Protein AF-A0A952KQL4-F1 (afdb_monomer)

pLDDT: mean 82.78, std 13.76, range [29.97, 98.19]

Mean predicted aligned error: 18.31 Å

Foldseek 3Di:
DDDPPDPDLDQLVVQVVQVVVQCVVAQQKFKDFVLHTDDGSVFKDWDWDCPPSWIWIWIDGPVDTDIWIWPDWDQDPFAIKTFTDDVPDPDTTIMGTGHPVSLPPPVSLLVVLVLVLVLVQVLCCVVPVQWHKDDWALDDDVVLPRHSQKTWTWIDHQQEIETEIEGDPSDDLVVLLCRLVVQVSRLVVCVVVCPSSHDYQYYEYEYAPPNCLNVLCVVLPDDVVVHHYWYWHADSVVSDTHTDHSVCPPDPPPPPDDDADPDPVVCPVVLVLVLVLDDPVCSVQWDWDDPHNFKIFTDHPNHTFKIWGFDQDPPDNDTDIWMWGGDDPPTDTDDPVCSVVSSVD

Secondary structure (DSSP, 8-state):
-PPPPPS----HHHHHHHHHHHHHH-TT-EEEETTEEEEETTT-EEEEEEETTEEEEEEE-SS-EEEEEEEEEEEETTEEEEEEE-TT-SS-EEEEEE-TTGGG-HHHHHHHHHHHHHHHHHHHHHH-TTSEEEEEE---BGGGTB-TTEEEEEEEETTEEEEEEEE-TTS-HHHHHHHHHHHHHHHHHHHHHHTTS-EEEEEEEEEETT--HHHHHHHTTS-TTT-EEEEEEEETTTTEEEEE-TT--TT-----PPPPPS--GGGHHHHHHHHHHS-GGGGGGEEEEEEETTEEEEEETTEEEEEEEEEEPTTSSPEEEEEEESSGGG-EE--TTTHHHHH--

Radius of gyration: 27.46 Å; Cα contacts (8 Å, |Δi|>4): 567; chains: 1; bounding box: 66×81×72 Å

Sequence (345 aa):
MPPRASADQIDPQQTAAAITDFLQTYPHAAILEHGALLFDMRSAQWSLNTDHNRCTLHLWSEERNLTRRVLSAEARSSGLRLSVQRFGQPKPTTLDLVSKQERRLPSTRDAARRQYLRILERVLVRNFPDWRPAGFSTAMDLERSFGPAYARGVITRGRQAWAVLGVGPEESAQTVDGVLTLGILWLQLCRERAMGKHLFAGLRIVVPAGTAALTLARMAWLNPRIAQWELYELDPRSEELTPREPADHGNLKTRLIHAPNPDTTRFDVAIAKVMELVPAASRGLVEQRLRSATELAFLLHGLEFARAVLRSAANSFAHTLEITVGAGANETLLNDANRDALRAL

Solvent-accessible surface area (backbone atoms only — not comparable to full-atom values): 19723 Å² total; per-residue (Å²): 132,82,80,79,83,76,81,79,85,64,55,36,66,60,41,49,48,54,52,48,53,50,46,67,75,32,57,54,21,36,34,23,47,91,81,41,84,75,44,52,38,78,68,34,50,74,50,78,45,79,56,94,88,37,26,33,44,36,38,38,41,97,88,49,78,47,67,35,39,48,70,45,68,43,85,50,100,58,35,41,40,27,40,25,33,47,88,96,46,92,65,73,44,58,38,38,39,23,36,67,77,43,72,63,41,67,68,60,51,54,48,51,46,54,51,42,44,55,51,52,55,52,43,46,40,71,78,35,74,79,35,47,80,44,80,71,43,43,71,70,38,71,94,77,71,35,56,49,72,41,33,34,31,33,34,33,44,88,51,38,27,31,29,35,30,31,36,54,76,90,54,53,69,72,56,59,71,43,44,62,65,55,35,53,54,47,36,53,50,49,60,67,70,33,75,81,65,48,48,70,57,24,38,39,38,35,34,29,58,95,58,51,66,66,56,30,68,55,53,60,74,54,67,70,89,82,32,47,82,46,41,30,29,38,36,83,86,81,56,46,76,44,84,49,60,49,85,66,66,73,78,71,83,76,74,80,69,80,79,49,73,85,77,56,75,95,42,48,71,54,52,54,58,51,55,68,48,41,56,80,90,52,51,89,55,53,43,78,44,77,77,41,87,44,32,39,36,35,20,50,90,85,43,62,45,31,37,37,37,56,39,73,42,98,88,45,95,53,70,43,80,45,41,35,39,42,55,78,95,62,53,38,76,69,45,87,88,51,46,66,64,61,51,74,108

Nearest PDB structures (foldseek):
  4gew-assembly1_A-2  TM=3.338E-01  e=1.296E+00  Caenorhabditis elegans
  4fva-assembly1_A  TM=3.224E-01  e=1.035E+00  Caenorhabditis elegans
  4f1i-assembly1_A-2  TM=3.385E-01  e=1.921E+00  Caenorhabditis elegans
  4fva-assembly4_D  TM=3.399E-01  e=2.149E+00  Caenorhabditis elegans
  5ino-assembly1_A  TM=2.430E-01  e=1.095E+00  Homo sapiens

Structure (mmCIF, N/CA/C/O backbone):
data_AF-A0A952KQL4-F1
#
_entry.id   AF-A0A952KQL4-F1
#
loop_
_atom_site.group_PDB
_atom_site.id
_atom_site.type_symbol
_atom_site.label_atom_id
_atom_site.label_alt_id
_atom_site.label_comp_id
_atom_site.label_asym_id
_atom_site.label_entity_id
_atom_site.label_seq_id
_atom_site.pdbx_PDB_ins_code
_atom_site.Cartn_x
_atom_site.Cartn_y
_atom_site.Cartn_z
_atom_site.occupancy
_atom_site.B_iso_or_equiv
_atom_site.auth_seq_id
_atom_site.auth_comp_id
_atom_site.auth_asym_id
_atom_site.auth_atom_id
_atom_site.pdbx_PDB_model_num
ATOM 1 N N . MET A 1 1 ? -3.298 54.081 -35.930 1.00 38.06 1 MET A N 1
ATOM 2 C CA . MET A 1 1 ? -3.340 53.125 -34.804 1.00 38.06 1 MET A CA 1
ATOM 3 C C . MET A 1 1 ? -2.732 51.823 -35.308 1.00 38.06 1 MET A C 1
ATOM 5 O O . MET A 1 1 ? -3.320 51.245 -36.215 1.00 38.06 1 MET A O 1
ATOM 9 N N . PRO A 1 2 ? -1.523 51.431 -34.872 1.00 33.00 2 PRO A N 1
ATOM 10 C CA . PRO A 1 2 ? -0.909 50.199 -35.354 1.00 33.00 2 PRO A CA 1
ATOM 11 C C . PRO A 1 2 ? -1.674 48.987 -34.793 1.00 33.00 2 PRO A C 1
ATOM 13 O O . PRO A 1 2 ? -2.261 49.087 -33.708 1.00 33.00 2 PRO A O 1
ATOM 16 N N . PRO A 1 3 ? -1.716 47.858 -35.519 1.00 35.81 3 PRO A N 1
ATOM 17 C CA . PRO A 1 3 ? -2.407 46.668 -35.054 1.00 35.81 3 PRO A CA 1
ATOM 18 C C . PRO A 1 3 ? -1.684 46.097 -33.829 1.00 35.81 3 PRO A C 1
ATOM 20 O O . PRO A 1 3 ? -0.457 46.026 -33.783 1.00 35.81 3 PRO A O 1
ATOM 23 N N . ARG A 1 4 ? -2.469 45.713 -32.816 1.00 33.75 4 ARG A N 1
ATOM 24 C CA . ARG A 1 4 ? -1.995 45.001 -31.624 1.00 33.75 4 ARG A CA 1
ATOM 25 C C . ARG A 1 4 ? -1.257 43.735 -32.058 1.00 33.75 4 ARG A C 1
ATOM 27 O O . ARG A 1 4 ? -1.836 42.914 -32.766 1.00 33.75 4 ARG A O 1
ATOM 34 N N . ALA A 1 5 ? -0.015 43.590 -31.600 1.00 29.97 5 ALA A N 1
ATOM 35 C CA . ALA A 1 5 ? 0.761 42.366 -31.720 1.00 29.97 5 ALA A CA 1
ATOM 36 C C . ALA A 1 5 ? -0.064 41.185 -31.186 1.00 29.97 5 ALA A C 1
ATOM 38 O O . ALA A 1 5 ? -0.469 41.158 -30.022 1.00 29.97 5 ALA A O 1
ATOM 39 N N . SER A 1 6 ? -0.378 40.251 -32.077 1.00 35.44 6 SER A N 1
ATOM 40 C CA . SER A 1 6 ? -1.006 38.976 -31.757 1.00 35.44 6 SER A CA 1
ATOM 41 C C . SER A 1 6 ? -0.045 38.141 -30.915 1.00 35.44 6 SER A C 1
ATOM 43 O O . SER A 1 6 ? 1.096 37.928 -31.316 1.00 35.44 6 SER A O 1
ATOM 45 N N . ALA A 1 7 ? -0.534 37.707 -29.755 1.00 39.19 7 ALA A N 1
ATOM 46 C CA . ALA A 1 7 ? 0.162 36.876 -28.783 1.00 39.19 7 ALA A CA 1
ATOM 47 C C . ALA A 1 7 ? 0.863 35.667 -29.432 1.00 39.19 7 ALA A C 1
ATOM 49 O O . ALA A 1 7 ? 0.227 34.919 -30.174 1.00 39.19 7 ALA A O 1
ATOM 50 N N . ASP A 1 8 ? 2.158 35.535 -29.134 1.00 43.31 8 ASP A N 1
ATOM 51 C CA . ASP A 1 8 ? 3.042 34.372 -29.258 1.00 43.31 8 ASP A CA 1
ATOM 52 C C . ASP A 1 8 ? 2.599 33.285 -30.250 1.00 43.31 8 ASP A C 1
ATOM 54 O O . ASP A 1 8 ? 1.975 32.283 -29.893 1.00 43.31 8 ASP A O 1
ATOM 58 N N . GLN A 1 9 ? 2.993 33.450 -31.516 1.00 48.88 9 GLN A N 1
ATOM 59 C CA . GLN A 1 9 ? 3.111 32.319 -32.436 1.00 48.88 9 GLN A CA 1
ATOM 60 C C . GLN A 1 9 ? 4.282 31.447 -31.975 1.00 48.88 9 GLN A C 1
ATOM 62 O O . GLN A 1 9 ? 5.420 31.632 -32.395 1.00 48.88 9 GLN A O 1
ATOM 67 N N . ILE A 1 10 ? 4.002 30.513 -31.072 1.00 59.84 10 ILE A N 1
ATOM 68 C CA . ILE A 1 10 ? 4.935 29.438 -30.742 1.00 59.84 10 ILE A CA 1
ATOM 69 C C . ILE A 1 10 ? 5.020 28.520 -31.961 1.00 59.84 10 ILE A C 1
ATOM 71 O O . ILE A 1 10 ? 3.995 28.083 -32.488 1.00 59.84 10 ILE A O 1
ATOM 75 N N . ASP A 1 11 ? 6.242 28.240 -32.404 1.00 76.31 11 ASP A N 1
ATOM 76 C CA . ASP A 1 11 ? 6.517 27.353 -33.528 1.00 76.31 11 ASP A CA 1
ATOM 77 C C . ASP A 1 11 ? 5.990 25.928 -33.220 1.00 76.31 11 ASP A C 1
ATOM 79 O O . ASP A 1 11 ? 6.435 25.283 -32.255 1.00 76.31 11 ASP A O 1
ATOM 83 N N . PRO A 1 12 ? 5.028 25.404 -34.007 1.00 79.31 12 PRO A N 1
ATOM 84 C CA . PRO A 1 12 ? 4.507 24.050 -33.835 1.00 79.31 12 PRO A CA 1
ATOM 85 C C . PRO A 1 12 ? 5.596 22.981 -33.914 1.00 79.31 12 PRO A C 1
ATOM 87 O O . PRO A 1 12 ? 5.467 21.937 -33.273 1.00 79.31 12 PRO A O 1
ATOM 90 N N . GLN A 1 13 ? 6.668 23.248 -34.663 1.00 80.75 13 GLN A N 1
ATOM 91 C CA . GLN A 1 13 ? 7.793 22.342 -34.833 1.00 80.75 13 GLN A CA 1
ATOM 92 C C . GLN A 1 13 ? 8.655 22.291 -33.565 1.00 80.75 13 GLN A C 1
ATOM 94 O O . GLN A 1 13 ? 9.005 21.203 -33.110 1.00 80.75 13 GLN A O 1
ATOM 99 N N . GLN A 1 14 ? 8.889 23.435 -32.913 1.00 83.62 14 GLN A N 1
ATOM 100 C CA . GLN A 1 14 ? 9.543 23.495 -31.596 1.00 83.62 14 GLN A CA 1
ATOM 101 C C . GLN A 1 14 ? 8.711 22.807 -30.511 1.00 83.62 14 GLN A C 1
ATOM 103 O O . GLN A 1 14 ? 9.243 22.063 -29.689 1.00 83.62 14 GLN A O 1
ATOM 108 N N . THR A 1 15 ? 7.390 22.998 -30.533 1.00 87.19 15 THR A N 1
ATOM 109 C CA . THR A 1 15 ? 6.478 22.337 -29.588 1.00 87.19 15 THR A CA 1
ATOM 110 C C . THR A 1 15 ? 6.499 20.818 -29.769 1.00 87.19 15 THR A C 1
ATOM 112 O O . THR A 1 15 ? 6.570 20.072 -28.793 1.00 87.19 15 THR A O 1
ATOM 115 N N . ALA A 1 16 ? 6.461 20.346 -31.018 1.00 87.06 16 ALA A N 1
ATOM 116 C CA . ALA A 1 16 ? 6.542 18.923 -31.323 1.00 87.06 16 ALA A CA 1
ATOM 117 C C . ALA A 1 16 ? 7.900 18.324 -30.930 1.00 87.06 16 ALA A C 1
ATOM 119 O O . ALA A 1 16 ? 7.936 17.225 -30.373 1.00 87.06 16 ALA A O 1
ATOM 120 N N . ALA A 1 17 ? 8.995 19.057 -31.154 1.00 88.06 17 ALA A N 1
ATOM 121 C CA . ALA A 1 17 ? 10.332 18.654 -30.733 1.00 88.06 17 ALA A CA 1
ATOM 122 C C . ALA A 1 17 ? 10.425 18.517 -29.207 1.00 88.06 17 ALA A C 1
ATOM 124 O O . ALA A 1 17 ? 10.864 17.478 -28.730 1.00 88.06 17 ALA A O 1
ATOM 125 N N . ALA A 1 18 ? 9.923 19.492 -28.441 1.00 88.88 18 ALA A N 1
ATOM 126 C CA . ALA A 1 18 ? 9.932 19.444 -26.976 1.00 88.88 18 ALA A CA 1
ATOM 127 C C . ALA A 1 18 ? 9.132 18.256 -26.410 1.00 88.88 18 ALA A C 1
ATOM 129 O O . ALA A 1 18 ? 9.567 17.598 -25.468 1.00 88.88 18 ALA A O 1
ATOM 130 N N . ILE A 1 19 ? 7.966 17.951 -26.993 1.00 89.62 19 ILE A N 1
ATOM 131 C CA . ILE A 1 19 ? 7.160 16.791 -26.580 1.00 89.62 19 ILE A CA 1
ATOM 132 C C . ILE A 1 19 ? 7.869 15.482 -26.942 1.00 89.62 19 ILE A C 1
ATOM 134 O O . ILE A 1 19 ? 7.894 14.554 -26.133 1.00 89.62 19 ILE A O 1
ATOM 138 N N . THR A 1 20 ? 8.444 15.409 -28.145 1.00 90.69 20 THR A N 1
ATOM 139 C CA . THR A 1 20 ? 9.171 14.227 -28.625 1.00 90.69 20 THR A CA 1
ATOM 140 C C . THR A 1 20 ? 10.376 13.937 -27.743 1.00 90.69 20 THR A C 1
ATOM 142 O O . THR A 1 20 ? 10.500 12.824 -27.239 1.00 90.69 20 THR A O 1
ATOM 145 N N . ASP A 1 21 ? 11.209 14.947 -27.504 1.00 90.25 21 ASP A N 1
ATOM 146 C CA . ASP A 1 21 ? 12.401 14.856 -26.665 1.00 90.25 21 ASP A CA 1
ATOM 147 C C . ASP A 1 21 ? 12.046 14.411 -25.240 1.00 90.25 21 ASP A C 1
ATOM 149 O O . ASP A 1 21 ? 12.642 13.477 -24.701 1.00 90.25 21 ASP A O 1
ATOM 153 N N . PHE A 1 22 ? 10.981 14.977 -24.659 1.00 88.31 22 PHE A N 1
ATOM 154 C CA . PHE A 1 22 ? 10.511 14.577 -23.335 1.00 88.31 22 PHE A CA 1
ATOM 155 C C . PHE A 1 22 ? 10.049 13.113 -23.285 1.00 88.31 22 PHE A C 1
ATOM 157 O O . PHE A 1 22 ? 10.427 12.379 -22.372 1.00 88.31 22 PHE A O 1
ATOM 164 N N . LEU A 1 23 ? 9.227 12.665 -24.239 1.00 86.94 23 LEU A N 1
ATOM 165 C CA . LEU A 1 23 ? 8.692 11.296 -2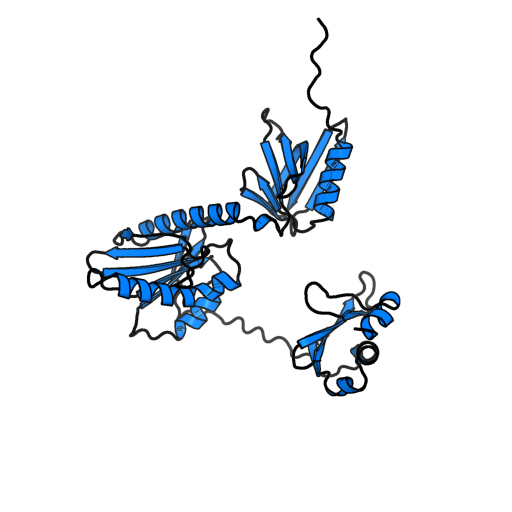4.245 1.00 86.94 23 LEU A CA 1
ATOM 166 C C . LEU A 1 23 ? 9.751 10.247 -24.612 1.00 86.94 23 LEU A C 1
ATOM 168 O O . LEU A 1 23 ? 9.652 9.108 -24.156 1.00 86.94 23 LEU A O 1
ATOM 172 N N . GLN A 1 24 ? 10.774 10.622 -25.383 1.00 86.50 24 GLN A N 1
ATOM 173 C CA . GLN A 1 24 ? 11.937 9.775 -25.658 1.00 86.50 24 GLN A CA 1
ATOM 174 C C . GLN A 1 24 ? 12.876 9.685 -24.452 1.00 86.50 24 GLN A C 1
ATOM 176 O O . GLN A 1 24 ? 13.332 8.594 -24.112 1.00 86.50 24 GLN A O 1
ATOM 181 N N . THR A 1 25 ? 13.114 10.804 -23.764 1.00 86.19 25 THR A N 1
ATOM 182 C CA . THR A 1 25 ? 13.925 10.857 -22.538 1.00 86.19 25 THR A CA 1
ATOM 183 C C . THR A 1 25 ? 13.239 10.131 -21.377 1.00 86.19 25 THR A C 1
ATOM 185 O O . THR A 1 25 ? 13.886 9.461 -20.570 1.00 86.19 25 THR A O 1
ATOM 188 N N . TYR A 1 26 ? 11.907 10.210 -21.305 1.00 84.19 26 TYR A N 1
ATOM 189 C CA . TYR A 1 26 ? 11.090 9.585 -20.269 1.00 84.19 26 TYR A CA 1
ATOM 190 C C . TYR A 1 26 ? 10.047 8.625 -20.871 1.00 84.19 26 TYR A C 1
ATOM 192 O O . TYR A 1 26 ? 8.844 8.893 -20.785 1.00 84.19 26 TYR A O 1
ATOM 200 N N . PRO A 1 27 ? 10.456 7.435 -21.358 1.00 78.88 27 PRO A N 1
ATOM 201 C CA . PRO A 1 27 ? 9.555 6.458 -21.991 1.00 78.88 27 PRO A CA 1
ATOM 202 C C . PRO A 1 27 ? 8.505 5.865 -21.031 1.00 78.88 27 PRO A C 1
ATOM 204 O O . PRO A 1 27 ? 7.637 5.091 -21.421 1.00 78.88 27 PRO A O 1
ATOM 207 N N . HIS A 1 28 ? 8.570 6.208 -19.742 1.00 81.25 28 HIS A N 1
ATOM 208 C CA . HIS A 1 28 ? 7.630 5.788 -18.701 1.00 81.25 28 HIS A CA 1
ATOM 209 C C . HIS A 1 28 ? 6.903 6.974 -18.046 1.00 81.25 28 HIS A C 1
ATOM 211 O O . HIS A 1 28 ? 6.542 6.902 -16.865 1.00 81.25 28 HIS A O 1
ATOM 217 N N . ALA A 1 29 ? 6.755 8.086 -18.770 1.00 84.00 29 ALA A N 1
ATOM 218 C CA . ALA A 1 29 ? 6.039 9.269 -18.307 1.00 84.00 29 ALA A CA 1
ATOM 219 C C . ALA A 1 29 ? 4.558 8.981 -17.979 1.00 84.00 29 ALA A C 1
ATOM 221 O O . ALA A 1 29 ? 3.968 7.981 -18.395 1.00 84.00 29 ALA A O 1
ATOM 222 N N . ALA A 1 30 ? 3.952 9.856 -17.180 1.00 84.19 30 ALA A N 1
ATOM 223 C CA . ALA A 1 30 ? 2.502 9.960 -17.037 1.00 84.19 30 ALA A CA 1
ATOM 224 C C . ALA A 1 30 ? 1.997 11.195 -17.764 1.00 84.19 30 ALA A C 1
ATOM 226 O O . ALA A 1 30 ? 2.659 12.230 -17.759 1.00 84.19 30 ALA A O 1
ATOM 227 N N . ILE A 1 31 ? 0.782 11.095 -18.284 1.00 86.06 31 ILE A N 1
ATOM 228 C CA . ILE A 1 31 ? 0.036 12.235 -18.803 1.00 86.06 31 ILE A CA 1
ATOM 229 C C . ILE A 1 31 ? -1.121 12.490 -17.850 1.00 86.06 31 ILE A C 1
ATOM 231 O O . ILE A 1 31 ? -1.942 11.597 -17.625 1.00 86.06 31 ILE A O 1
ATOM 235 N N . LEU A 1 32 ? -1.167 13.688 -17.273 1.00 83.19 32 LEU A N 1
ATOM 236 C CA . LEU A 1 32 ? -2.184 14.112 -16.320 1.00 83.19 32 LEU A CA 1
ATOM 237 C C . LEU A 1 32 ? -3.053 15.219 -16.920 1.00 83.19 32 LEU A C 1
ATOM 239 O O . LEU A 1 32 ? -2.551 16.099 -17.612 1.00 83.19 32 LEU A O 1
ATOM 243 N N . GLU A 1 33 ? -4.340 15.232 -16.596 1.00 80.81 33 GLU A N 1
ATOM 244 C CA . GLU A 1 33 ? -5.245 16.352 -16.883 1.00 80.81 33 GLU A CA 1
ATOM 245 C C . GLU A 1 33 ? -5.871 16.799 -15.566 1.00 80.81 33 GLU A C 1
ATOM 247 O O . GLU A 1 33 ? -6.438 15.989 -14.835 1.00 80.81 33 GLU A O 1
ATOM 252 N N . HIS A 1 34 ? -5.704 18.076 -15.214 1.00 75.69 34 HIS A N 1
ATOM 253 C CA . HIS A 1 34 ? -6.098 18.609 -13.899 1.00 75.69 34 HIS A CA 1
ATOM 254 C C . HIS A 1 34 ? -5.557 17.779 -12.709 1.00 75.69 34 HIS A C 1
ATOM 256 O O . HIS A 1 34 ? -6.207 17.658 -11.672 1.00 75.69 34 HIS A O 1
ATOM 262 N N . GLY A 1 35 ? -4.368 17.183 -12.866 1.00 65.62 35 GLY A N 1
ATOM 263 C CA . GLY A 1 35 ? -3.722 16.336 -11.858 1.00 65.62 35 GLY A CA 1
ATOM 264 C C . GLY A 1 35 ? -4.203 14.879 -11.806 1.00 65.62 35 GLY A C 1
ATOM 265 O O . GLY A 1 35 ? -3.609 14.087 -11.078 1.00 65.62 35 GLY A O 1
ATOM 266 N N . ALA A 1 36 ? -5.223 14.493 -12.578 1.00 65.69 36 ALA A N 1
ATOM 267 C CA . ALA A 1 36 ? -5.675 13.106 -12.682 1.00 65.69 36 ALA A CA 1
ATOM 268 C C . ALA A 1 36 ? -4.919 12.359 -13.790 1.00 65.69 36 ALA A C 1
ATOM 270 O O . ALA A 1 36 ? -4.729 12.899 -14.878 1.00 65.69 36 ALA A O 1
ATOM 271 N N . LEU A 1 37 ? -4.520 11.108 -13.535 1.00 72.50 37 LEU A N 1
ATOM 272 C CA . LEU A 1 37 ? -3.836 10.271 -14.524 1.00 72.50 37 LEU A CA 1
ATOM 273 C C . LEU A 1 37 ? -4.760 9.946 -15.703 1.00 72.50 37 LEU A C 1
ATOM 275 O O . LEU A 1 37 ? -5.785 9.285 -15.532 1.00 72.50 37 LEU A O 1
ATOM 279 N N . LEU A 1 38 ? -4.365 10.383 -16.900 1.00 72.69 38 LEU A N 1
ATOM 280 C CA . LEU A 1 38 ? -5.030 10.037 -18.153 1.00 72.69 38 LEU A CA 1
ATOM 281 C C . LEU A 1 38 ? -4.355 8.869 -18.873 1.00 72.69 38 LEU A C 1
ATOM 283 O O . LEU A 1 38 ? -5.060 7.962 -19.305 1.00 72.69 38 LEU A O 1
ATOM 287 N N . PHE A 1 39 ? -3.022 8.886 -18.997 1.00 71.81 39 PHE A N 1
ATOM 288 C CA . PHE A 1 39 ? -2.254 7.827 -19.665 1.00 71.81 39 PHE A CA 1
ATOM 289 C C . PHE A 1 39 ? -0.976 7.477 -18.899 1.00 71.81 39 PHE A C 1
ATOM 291 O O . PHE A 1 39 ? -0.276 8.360 -18.396 1.00 71.81 39 PHE A O 1
ATOM 298 N N . ASP A 1 40 ? -0.656 6.181 -18.863 1.00 78.31 40 ASP A N 1
ATOM 299 C CA . ASP A 1 40 ? 0.661 5.663 -18.489 1.00 78.31 40 ASP A CA 1
ATOM 300 C C . ASP A 1 40 ? 1.415 5.260 -19.763 1.00 78.31 40 ASP A C 1
ATOM 302 O O . ASP A 1 40 ? 0.986 4.359 -20.485 1.00 78.31 40 ASP A O 1
ATOM 306 N N . MET A 1 41 ? 2.546 5.913 -20.044 1.00 80.75 41 MET A N 1
ATOM 307 C CA . MET A 1 41 ? 3.302 5.692 -21.283 1.00 80.75 41 MET A CA 1
ATOM 308 C C . MET A 1 41 ? 3.968 4.309 -21.371 1.00 80.75 41 MET A C 1
ATOM 310 O O . MET A 1 41 ? 4.539 3.977 -22.401 1.00 80.75 41 MET A O 1
ATOM 314 N N . ARG A 1 42 ? 3.871 3.465 -20.331 1.00 77.75 42 ARG A N 1
ATOM 315 C CA . ARG A 1 42 ? 4.262 2.045 -20.420 1.00 77.75 42 ARG A CA 1
ATOM 316 C C . ARG A 1 42 ? 3.321 1.211 -21.284 1.00 77.75 42 ARG A C 1
ATOM 318 O O . ARG A 1 42 ? 3.757 0.208 -21.835 1.00 77.75 42 ARG A O 1
ATOM 325 N N . SER A 1 43 ? 2.044 1.580 -21.329 1.00 68.25 43 SER A N 1
ATOM 326 C CA . SER A 1 43 ? 0.995 0.850 -22.051 1.00 68.25 43 SER A CA 1
ATOM 327 C C . SER A 1 43 ? 0.281 1.708 -23.094 1.00 68.25 43 SER A C 1
ATOM 329 O O . SER A 1 43 ? -0.520 1.189 -23.867 1.00 68.25 43 SER A O 1
ATOM 331 N N . ALA A 1 44 ? 0.562 3.012 -23.125 1.00 71.12 44 ALA A N 1
ATOM 332 C CA . ALA A 1 44 ? 0.028 3.940 -24.105 1.00 71.12 44 ALA A CA 1
ATOM 333 C C . ALA A 1 44 ? 1.023 4.201 -25.241 1.00 71.12 44 ALA A C 1
ATOM 335 O O . ALA A 1 44 ? 2.223 4.366 -25.030 1.00 71.12 44 ALA A O 1
ATOM 336 N N . GLN A 1 45 ? 0.492 4.292 -26.450 1.00 78.50 45 GLN A N 1
ATOM 337 C CA . GLN A 1 45 ? 1.180 4.731 -27.651 1.00 78.50 45 GLN A CA 1
ATOM 338 C C . GLN A 1 45 ? 0.801 6.183 -27.959 1.00 78.50 45 GLN A C 1
ATOM 340 O O . GLN A 1 45 ? -0.205 6.709 -27.470 1.00 78.50 45 GLN A O 1
ATOM 345 N N . TRP A 1 46 ? 1.639 6.853 -28.746 1.00 87.50 46 TRP A N 1
ATOM 346 C CA . TRP A 1 46 ? 1.460 8.261 -29.064 1.00 87.50 46 TRP A CA 1
ATOM 347 C C . TRP A 1 46 ? 1.943 8.595 -30.472 1.00 87.50 46 TRP A C 1
ATOM 349 O O . TRP A 1 46 ? 2.833 7.941 -31.011 1.00 87.50 46 TRP A O 1
ATOM 359 N N . SER A 1 47 ? 1.365 9.642 -31.054 1.00 81.88 47 SER A N 1
ATOM 360 C CA . SER A 1 47 ? 1.839 10.243 -32.297 1.00 81.88 47 SER A CA 1
ATOM 361 C C . SER A 1 47 ? 1.611 11.749 -32.283 1.00 81.88 47 SER A C 1
ATOM 363 O O . SER A 1 47 ? 0.618 12.244 -31.740 1.00 81.88 47 SER A O 1
ATOM 365 N N . LEU A 1 48 ? 2.518 12.479 -32.922 1.00 87.25 48 LEU A N 1
ATOM 366 C CA . LEU A 1 48 ? 2.389 13.909 -33.176 1.00 87.25 48 LEU A CA 1
ATOM 367 C C . LEU A 1 48 ? 2.189 14.137 -34.670 1.00 87.25 48 LEU A C 1
ATOM 369 O O . LEU A 1 48 ? 2.867 13.520 -35.486 1.00 87.25 48 LEU A O 1
ATOM 373 N N . ASN A 1 49 ? 1.277 15.041 -35.012 1.00 83.56 49 ASN A N 1
ATOM 374 C CA . ASN A 1 49 ? 1.129 15.542 -36.370 1.00 83.56 49 ASN A CA 1
ATOM 375 C C . ASN A 1 49 ? 1.280 17.069 -36.379 1.00 83.56 49 ASN A C 1
ATOM 377 O O . ASN A 1 49 ? 0.563 17.773 -35.660 1.00 83.56 49 ASN A O 1
ATOM 381 N N . THR A 1 50 ? 2.214 17.564 -37.188 1.00 83.56 50 THR A N 1
ATOM 382 C CA . THR A 1 50 ? 2.468 18.986 -37.422 1.00 83.56 50 THR A CA 1
ATOM 383 C C . THR A 1 50 ? 2.017 19.383 -38.826 1.00 83.56 50 THR A C 1
ATOM 385 O O . THR A 1 50 ? 2.833 19.490 -39.736 1.00 83.56 50 THR A O 1
ATOM 388 N N . ASP A 1 51 ? 0.718 19.621 -38.994 1.00 77.69 51 ASP A N 1
ATOM 389 C CA . ASP A 1 51 ? 0.108 20.019 -40.267 1.00 77.69 51 ASP A CA 1
ATOM 390 C C . ASP A 1 51 ? -0.409 21.463 -40.190 1.00 77.69 51 ASP A C 1
ATOM 392 O O . ASP A 1 51 ? -1.006 21.869 -39.191 1.00 77.69 51 ASP A O 1
ATOM 396 N N . HIS A 1 52 ? -0.242 22.242 -41.267 1.00 70.94 52 HIS A N 1
ATOM 397 C CA . HIS A 1 52 ? -0.855 23.574 -41.440 1.00 70.94 52 HIS A CA 1
ATOM 398 C C . HIS A 1 52 ? -0.672 24.526 -40.237 1.00 70.94 52 HIS A C 1
ATOM 400 O O . HIS A 1 52 ? -1.624 25.169 -39.782 1.00 70.94 52 HIS A O 1
ATOM 406 N N . ASN A 1 53 ? 0.552 24.608 -39.707 1.00 73.94 53 ASN A N 1
ATOM 407 C CA . ASN A 1 53 ? 0.907 25.419 -38.536 1.00 73.94 53 ASN A CA 1
ATOM 408 C C . ASN A 1 53 ? 0.162 25.024 -37.239 1.00 73.94 53 ASN A C 1
ATOM 410 O O . ASN A 1 53 ? -0.158 25.869 -36.401 1.00 73.94 53 ASN A O 1
ATOM 414 N N . ARG A 1 54 ? -0.161 23.735 -37.070 1.00 82.25 54 ARG A N 1
ATOM 415 C CA . ARG A 1 54 ? -0.794 23.183 -35.862 1.00 82.25 54 ARG A CA 1
ATOM 416 C C . ARG A 1 54 ? -0.047 21.942 -35.406 1.00 82.25 54 ARG A C 1
ATOM 418 O O . ARG A 1 54 ? 0.299 21.108 -36.228 1.00 82.25 54 ARG A O 1
ATOM 425 N N . CYS A 1 55 ? 0.119 21.788 -34.097 1.00 86.56 55 CYS A N 1
ATOM 426 C CA . CYS A 1 55 ? 0.621 20.561 -33.488 1.00 86.56 55 CYS A CA 1
ATOM 427 C C . CYS A 1 55 ? -0.558 19.784 -32.885 1.00 86.56 55 CYS A C 1
ATOM 429 O O . CYS A 1 55 ? -1.288 20.310 -32.040 1.00 86.56 55 CYS A O 1
ATOM 431 N N . THR A 1 56 ? -0.783 18.552 -33.335 1.00 86.81 56 THR A N 1
ATOM 432 C CA . THR A 1 56 ? -1.847 17.675 -32.829 1.00 86.81 56 THR A CA 1
ATOM 433 C C . THR A 1 56 ? -1.228 16.461 -32.156 1.00 86.81 56 THR A C 1
ATOM 435 O O . THR A 1 56 ? -0.477 15.71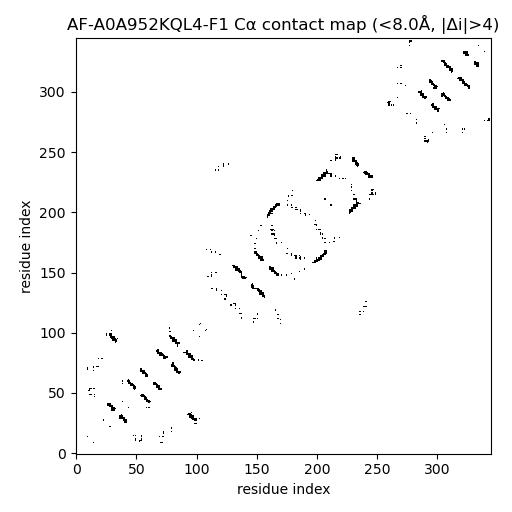7 -32.779 1.00 86.81 56 THR A O 1
ATOM 438 N N . LEU A 1 57 ? -1.568 16.258 -30.885 1.00 86.12 57 LEU A N 1
ATOM 439 C CA . LEU A 1 57 ? -1.143 15.123 -30.077 1.00 86.12 57 LEU A CA 1
ATOM 440 C C . LEU A 1 57 ? -2.247 14.071 -30.042 1.00 86.12 57 LEU A C 1
ATOM 442 O O . LEU A 1 57 ? -3.385 14.360 -29.657 1.00 86.12 57 LEU A O 1
ATOM 446 N N . HIS A 1 58 ? -1.893 12.857 -30.448 1.00 85.31 58 HIS A N 1
ATOM 447 C CA . HIS A 1 58 ? -2.729 11.669 -30.373 1.00 85.31 58 HIS A CA 1
ATOM 448 C C . HIS A 1 58 ? -2.107 10.701 -29.371 1.00 85.31 58 HIS A C 1
ATOM 450 O O . HIS A 1 58 ? -0.910 10.427 -29.426 1.00 85.31 58 HIS A O 1
ATOM 456 N N . LEU A 1 59 ? -2.929 10.196 -28.459 1.00 80.62 59 LEU A N 1
ATOM 457 C CA . LEU A 1 59 ? -2.561 9.255 -27.408 1.00 80.62 59 LEU A CA 1
ATOM 458 C C . LEU A 1 59 ? -3.592 8.136 -27.391 1.00 80.62 59 LEU A C 1
ATOM 460 O O . LEU A 1 59 ? -4.796 8.412 -27.400 1.00 80.62 59 LEU A O 1
ATOM 464 N N . TRP A 1 60 ? -3.138 6.891 -27.348 1.00 79.88 60 TRP A N 1
ATOM 465 C CA . TRP A 1 60 ? -4.033 5.745 -27.287 1.00 79.88 60 TRP A CA 1
ATOM 466 C C . TRP A 1 60 ? -3.472 4.606 -26.450 1.00 79.88 60 TRP A C 1
ATOM 468 O O . TRP A 1 60 ? -2.268 4.394 -26.374 1.00 79.88 60 TRP A O 1
ATOM 478 N N . SER A 1 61 ? -4.368 3.863 -25.818 1.00 74.06 61 SER A N 1
ATOM 479 C CA . SER A 1 61 ? -4.109 2.591 -25.148 1.00 74.06 61 SER A CA 1
ATOM 480 C C . SER A 1 61 ? -5.259 1.631 -25.458 1.00 74.06 61 SER A C 1
ATOM 482 O O . SER A 1 61 ? -6.229 2.012 -26.114 1.00 74.06 61 SER A O 1
ATOM 484 N N . GLU A 1 62 ? -5.190 0.399 -24.957 1.00 58.81 62 GLU A N 1
ATOM 485 C CA . GLU A 1 62 ? -6.305 -0.555 -25.072 1.00 58.81 62 GLU A CA 1
ATOM 486 C C . GLU A 1 62 ? -7.605 -0.032 -24.436 1.00 58.81 62 GLU A C 1
ATOM 488 O O . GLU A 1 62 ? -8.699 -0.384 -24.868 1.00 58.81 62 GLU A O 1
ATOM 493 N N . GLU A 1 63 ? -7.500 0.841 -23.430 1.00 53.72 63 GLU A N 1
ATOM 494 C CA . GLU A 1 63 ? -8.651 1.322 -22.665 1.00 53.72 63 GLU A CA 1
ATOM 495 C C . GLU A 1 63 ? -9.227 2.644 -23.193 1.00 53.72 63 GLU A C 1
ATOM 497 O O . GLU A 1 63 ? -10.409 2.926 -22.975 1.00 53.72 63 GLU A O 1
ATOM 502 N N . ARG A 1 64 ? -8.404 3.523 -23.794 1.00 66.31 64 ARG A N 1
ATOM 503 C CA . ARG A 1 64 ? -8.786 4.924 -24.073 1.00 6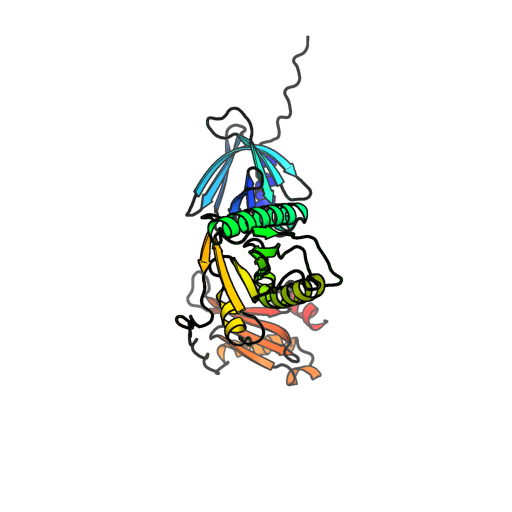6.31 64 ARG A CA 1
ATOM 504 C C . ARG A 1 64 ? -8.047 5.523 -25.267 1.00 66.31 64 ARG A C 1
ATOM 506 O O . ARG A 1 64 ? -6.889 5.216 -25.517 1.00 66.31 64 ARG A O 1
ATOM 513 N N . ASN A 1 65 ? -8.701 6.484 -25.920 1.00 71.69 65 ASN A N 1
ATOM 514 C CA . ASN A 1 65 ? -8.149 7.297 -27.005 1.00 71.69 65 ASN A CA 1
ATOM 515 C C . ASN A 1 65 ? -8.308 8.790 -26.695 1.00 71.69 65 ASN A C 1
ATOM 517 O O . ASN A 1 65 ? -9.347 9.224 -26.191 1.00 71.69 65 ASN A O 1
ATOM 521 N N . LEU A 1 66 ? -7.295 9.590 -27.022 1.00 80.06 66 LEU A N 1
ATOM 522 C CA . LEU A 1 66 ? -7.276 11.030 -26.796 1.00 80.06 66 LEU A CA 1
ATOM 523 C C . LEU A 1 66 ? -6.582 11.754 -27.952 1.00 80.06 66 LEU A C 1
ATOM 525 O O . LEU A 1 66 ? -5.420 11.508 -28.248 1.00 80.06 66 LEU A O 1
ATOM 529 N N . THR A 1 67 ? -7.277 12.733 -28.528 1.00 82.44 67 THR A N 1
ATOM 530 C CA . THR A 1 67 ? -6.712 13.661 -29.515 1.00 82.44 67 THR A CA 1
ATOM 531 C C . THR A 1 67 ? -6.876 15.100 -29.036 1.00 82.44 67 THR A C 1
ATOM 533 O O . THR A 1 67 ? -7.966 15.502 -28.597 1.00 82.44 67 THR A O 1
ATOM 536 N N . ARG A 1 68 ? -5.796 15.887 -29.088 1.00 83.12 68 ARG A N 1
ATOM 537 C CA . ARG A 1 68 ? -5.756 17.280 -28.623 1.00 83.12 68 ARG A CA 1
ATOM 538 C C . ARG A 1 68 ? -4.875 18.149 -29.517 1.00 83.12 68 ARG A C 1
ATOM 540 O O . ARG A 1 68 ? -3.805 17.722 -29.936 1.00 83.12 68 ARG A O 1
ATOM 547 N N . ARG A 1 69 ? -5.299 19.393 -29.760 1.00 86.00 69 ARG A N 1
ATOM 548 C CA . ARG A 1 69 ? -4.446 20.398 -30.411 1.00 86.00 69 ARG A CA 1
ATOM 549 C C . ARG A 1 69 ? -3.556 21.044 -29.358 1.00 86.00 69 ARG A C 1
ATOM 551 O O . ARG A 1 69 ? -4.084 21.634 -28.423 1.00 86.00 69 ARG A O 1
ATOM 558 N N . VAL A 1 70 ? -2.241 20.960 -29.503 1.00 89.44 70 VAL A N 1
ATOM 559 C CA . VAL A 1 70 ? -1.290 21.609 -28.598 1.00 89.44 70 VAL A CA 1
ATOM 560 C C . VAL A 1 70 ? -1.117 23.065 -29.023 1.00 89.44 70 VAL A C 1
ATOM 562 O O . VAL A 1 70 ? -0.848 23.353 -30.187 1.00 89.44 70 VAL A O 1
ATOM 565 N N . LEU A 1 71 ? -1.345 23.979 -28.084 1.00 86.88 71 LEU A N 1
ATOM 566 C CA . LEU A 1 71 ? -1.203 25.424 -28.262 1.00 86.88 71 LEU A CA 1
ATOM 567 C C . LEU A 1 71 ? 0.169 25.913 -27.795 1.00 86.88 71 LEU A C 1
ATOM 569 O O . LEU A 1 71 ? 0.729 26.815 -28.404 1.00 86.88 71 LEU A O 1
ATOM 573 N N . SER A 1 72 ? 0.692 25.333 -26.715 1.00 85.38 72 SER A N 1
ATOM 574 C CA . SER A 1 72 ? 2.015 25.650 -26.181 1.00 85.38 72 SER A CA 1
ATOM 575 C C . SER A 1 72 ? 2.564 24.499 -25.340 1.00 85.38 72 SER A C 1
ATOM 577 O O . SER A 1 72 ? 1.789 23.706 -24.794 1.00 85.38 72 SER A O 1
ATOM 579 N N . ALA A 1 73 ? 3.891 24.436 -25.218 1.00 88.94 73 ALA A N 1
ATOM 580 C CA . ALA A 1 73 ? 4.606 23.572 -24.287 1.00 88.94 73 ALA A CA 1
ATOM 581 C C . ALA A 1 73 ? 5.542 24.421 -23.415 1.00 88.94 73 ALA A C 1
ATOM 583 O O . ALA A 1 73 ? 6.384 25.152 -23.927 1.00 88.94 73 ALA A O 1
ATOM 584 N N . GLU A 1 74 ? 5.379 24.334 -22.100 1.00 87.81 74 GLU A N 1
ATOM 585 C CA . GLU A 1 74 ? 6.162 25.057 -21.102 1.00 87.81 74 GLU A CA 1
ATOM 586 C C . GLU A 1 74 ? 6.924 24.041 -20.244 1.00 87.81 74 GLU A C 1
ATOM 588 O O . GLU A 1 74 ? 6.317 23.199 -19.574 1.00 87.81 74 GLU A O 1
ATOM 593 N N . ALA A 1 75 ? 8.256 24.109 -20.254 1.00 83.75 75 ALA A N 1
ATOM 594 C CA . ALA A 1 75 ? 9.078 23.303 -19.360 1.00 83.75 75 ALA A CA 1
ATOM 595 C C . ALA A 1 75 ? 8.882 23.769 -17.911 1.00 83.75 75 ALA A C 1
ATOM 597 O O . ALA A 1 75 ? 8.941 24.960 -17.607 1.00 83.75 75 ALA A O 1
ATOM 598 N N . ARG A 1 76 ? 8.649 22.823 -17.004 1.00 78.50 76 ARG A N 1
ATOM 599 C CA . ARG A 1 76 ? 8.501 23.060 -15.568 1.00 78.50 76 ARG A CA 1
ATOM 600 C C . ARG A 1 76 ? 9.471 22.189 -14.788 1.00 78.50 76 ARG A C 1
ATOM 602 O O . ARG A 1 76 ? 9.982 21.192 -15.280 1.00 78.50 76 ARG A O 1
ATOM 609 N N . SER A 1 77 ? 9.647 22.530 -13.516 1.00 66.81 77 SER A N 1
ATOM 610 C CA . SER A 1 77 ? 10.419 21.736 -12.552 1.00 66.81 77 SER A CA 1
ATOM 611 C C . SER A 1 77 ? 9.831 20.352 -12.243 1.00 66.81 77 SER A C 1
ATOM 613 O O . SER A 1 77 ? 10.391 19.650 -11.413 1.00 66.81 77 SER A O 1
ATOM 615 N N . SER A 1 78 ? 8.671 20.018 -12.820 1.00 62.88 78 SER A N 1
ATOM 616 C CA . SER A 1 78 ? 7.930 18.771 -12.617 1.00 62.88 78 SER A CA 1
ATOM 617 C C . SER A 1 78 ? 7.598 18.053 -13.935 1.00 62.88 78 SER A C 1
ATOM 619 O O . SER A 1 78 ? 6.652 17.263 -13.970 1.00 62.88 78 SER A O 1
ATOM 621 N N . GLY A 1 79 ? 8.269 18.417 -15.031 1.00 84.19 79 GLY A N 1
ATOM 622 C CA . GLY A 1 79 ? 8.018 17.896 -16.373 1.00 84.19 79 GLY A CA 1
ATOM 623 C C . GLY A 1 79 ? 7.572 18.966 -17.372 1.00 84.19 79 GLY A C 1
ATOM 624 O O . GLY A 1 79 ? 7.926 20.136 -17.248 1.00 84.19 79 GLY A O 1
ATOM 625 N N . LEU A 1 80 ? 6.795 18.581 -18.382 1.00 89.88 80 LEU A N 1
ATOM 626 C CA . LEU A 1 80 ? 6.372 19.460 -19.474 1.00 89.88 80 LEU A CA 1
ATOM 627 C C . LEU A 1 80 ? 4.871 19.764 -19.372 1.00 89.88 80 LEU A C 1
ATOM 629 O O . LEU A 1 80 ? 4.039 18.861 -19.435 1.00 89.88 80 LEU A O 1
ATOM 633 N N . ARG A 1 81 ? 4.505 21.041 -19.233 1.00 90.56 81 ARG A N 1
ATOM 634 C CA . ARG A 1 81 ? 3.107 21.487 -19.211 1.00 90.56 81 ARG A CA 1
ATOM 635 C C . ARG A 1 81 ? 2.655 21.890 -20.604 1.00 90.56 81 ARG A C 1
ATOM 637 O O . ARG A 1 81 ? 3.218 22.796 -21.207 1.00 90.56 81 ARG A O 1
ATOM 644 N N . LEU A 1 82 ? 1.587 21.274 -21.084 1.00 91.06 82 LEU A N 1
ATOM 645 C CA . LEU A 1 82 ? 0.969 21.577 -22.364 1.00 91.06 82 LEU A CA 1
ATOM 646 C C . LEU A 1 82 ? -0.321 22.365 -22.162 1.00 91.06 82 LEU A C 1
ATOM 648 O O . LEU A 1 82 ? -1.223 21.941 -21.435 1.00 91.06 82 LEU A O 1
ATOM 652 N N . SER A 1 83 ? -0.445 23.486 -22.865 1.00 88.88 83 SER A N 1
ATOM 653 C CA . SER A 1 83 ? -1.747 24.106 -23.098 1.00 88.88 83 SER A CA 1
ATOM 654 C C . SER A 1 83 ? -2.363 23.437 -24.315 1.00 88.88 83 SER A C 1
ATOM 656 O O . SER A 1 83 ? -1.792 23.486 -25.404 1.00 88.88 83 SER A O 1
ATOM 658 N N . VAL A 1 84 ? -3.505 22.779 -24.147 1.00 88.62 84 VAL A N 1
ATOM 659 C CA . VAL A 1 84 ? -4.151 22.018 -25.215 1.00 88.62 84 VAL A CA 1
ATOM 660 C C . VAL A 1 84 ? -5.603 22.415 -25.412 1.00 88.62 84 VAL A C 1
ATOM 662 O O . VAL A 1 84 ? -6.320 22.742 -24.473 1.00 88.62 84 VAL A O 1
ATOM 665 N N . GLN A 1 85 ? -6.071 22.337 -26.648 1.00 83.56 85 GLN A N 1
ATOM 666 C CA . GLN A 1 85 ? -7.452 22.586 -27.018 1.00 83.56 85 GLN A CA 1
ATOM 667 C C . GLN A 1 85 ? -8.140 21.276 -27.401 1.00 83.56 85 GLN A C 1
ATOM 669 O O . GLN A 1 85 ? -7.648 20.499 -28.228 1.00 83.56 85 GLN A O 1
ATOM 674 N N . ARG A 1 86 ? -9.304 21.036 -26.794 1.00 79.44 86 ARG A N 1
ATOM 675 C CA . ARG A 1 86 ? -10.186 19.921 -27.138 1.00 79.44 86 ARG A CA 1
ATOM 676 C C . ARG A 1 86 ? -11.047 20.288 -28.346 1.00 79.44 86 ARG A C 1
ATOM 678 O O . ARG A 1 86 ? -11.582 21.392 -28.422 1.00 79.44 86 ARG A O 1
ATOM 685 N N . PHE A 1 87 ? -11.230 19.342 -29.265 1.00 66.31 87 PHE A N 1
ATOM 686 C CA . PHE A 1 87 ? -12.175 19.501 -30.371 1.00 66.31 87 PHE A CA 1
ATOM 687 C C . PHE A 1 87 ? -13.587 19.772 -29.834 1.00 66.31 87 PHE A C 1
ATOM 689 O O . PHE A 1 87 ? -14.092 19.026 -28.996 1.00 66.31 87 PHE A O 1
ATOM 696 N N . GLY A 1 88 ? -14.199 20.867 -30.288 1.00 65.12 88 GLY A N 1
ATOM 697 C CA . GLY A 1 88 ? -15.536 21.290 -29.864 1.00 65.12 88 GLY A CA 1
ATOM 698 C C . GLY A 1 88 ? -15.598 22.115 -28.572 1.00 65.12 88 GLY A C 1
ATOM 699 O O . GLY A 1 88 ? -16.692 22.520 -28.194 1.00 65.12 88 GLY A O 1
ATOM 700 N N . GLN A 1 89 ? -14.471 22.410 -27.904 1.00 70.50 89 GLN A N 1
ATOM 701 C CA . GLN A 1 89 ? -14.449 23.332 -26.759 1.00 70.50 89 GLN A CA 1
ATOM 702 C C . GLN A 1 89 ? -13.561 24.559 -27.021 1.00 70.50 89 GLN A C 1
ATOM 704 O O . GLN A 1 89 ? -12.398 24.417 -27.404 1.00 70.50 89 GLN A O 1
ATOM 709 N N . PRO A 1 90 ? -14.075 25.785 -26.794 1.00 65.31 90 PRO A N 1
ATOM 710 C CA . PRO A 1 90 ? -13.331 27.005 -27.094 1.00 65.31 90 PRO A CA 1
ATOM 711 C C . PRO A 1 90 ? -12.236 27.309 -26.063 1.00 65.31 90 PRO A C 1
ATOM 713 O O . PRO A 1 90 ? -11.278 28.001 -26.394 1.00 65.31 90 PRO A O 1
ATOM 716 N N . LYS A 1 91 ? -12.350 26.798 -24.829 1.00 78.88 91 LYS A N 1
ATOM 717 C CA . LYS A 1 91 ? -11.391 27.076 -23.753 1.00 78.88 91 LYS A CA 1
ATOM 718 C C . LYS A 1 91 ? -10.227 26.074 -23.769 1.00 78.88 91 LYS A C 1
ATOM 720 O O . LYS A 1 91 ? -10.488 24.870 -23.774 1.00 78.88 91 LYS A O 1
ATOM 725 N N . PRO A 1 92 ? -8.969 26.548 -23.747 1.00 84.50 92 PRO A N 1
ATOM 726 C CA . PRO A 1 92 ? -7.813 25.697 -23.509 1.00 84.50 92 PRO A CA 1
ATOM 727 C C . PRO A 1 92 ? -7.886 24.999 -22.148 1.00 84.50 92 PRO A C 1
ATOM 729 O O . PRO A 1 92 ? -8.396 25.546 -21.172 1.00 84.50 92 PRO A O 1
ATOM 732 N N . THR A 1 93 ? -7.331 23.799 -22.104 1.00 84.31 93 THR A N 1
ATOM 733 C CA . THR A 1 93 ? -7.179 22.927 -20.935 1.00 84.31 93 THR A CA 1
ATOM 734 C C . THR A 1 93 ? -5.714 22.540 -20.792 1.00 84.31 93 THR A C 1
ATOM 736 O O . THR A 1 93 ? -4.962 22.593 -21.762 1.00 84.31 93 THR A O 1
ATOM 739 N N . THR A 1 94 ? -5.292 22.151 -19.595 1.00 88.12 94 THR A N 1
ATOM 740 C CA . THR A 1 94 ? -3.887 21.825 -19.328 1.00 88.12 94 THR A CA 1
ATOM 741 C C . THR A 1 94 ? -3.668 20.317 -19.298 1.00 88.12 94 THR A C 1
ATOM 743 O O . THR A 1 94 ? -4.378 19.608 -18.584 1.00 88.12 94 THR A O 1
ATOM 746 N N . LEU A 1 95 ? -2.660 19.849 -20.036 1.00 87.00 95 LEU A N 1
ATOM 747 C CA . LEU A 1 95 ? -2.108 18.501 -19.918 1.00 87.00 95 LEU A CA 1
ATOM 748 C C . LEU A 1 95 ? -0.694 18.576 -19.353 1.00 87.00 95 LEU A C 1
ATOM 750 O O . LEU A 1 95 ? 0.144 19.283 -19.897 1.00 87.00 95 LEU A O 1
ATOM 754 N N . ASP A 1 96 ? -0.418 17.834 -18.290 1.00 87.94 96 ASP A N 1
ATOM 755 C CA . ASP A 1 96 ? 0.906 17.767 -17.677 1.00 87.94 96 ASP A CA 1
ATOM 756 C C . ASP A 1 96 ? 1.572 16.431 -18.039 1.00 87.94 96 ASP A C 1
ATOM 758 O O . ASP A 1 96 ? 1.055 15.362 -17.711 1.00 87.94 96 ASP A O 1
ATOM 762 N N . LEU A 1 97 ? 2.720 16.485 -18.716 1.00 89.00 97 LEU A N 1
ATOM 763 C CA . LEU A 1 97 ? 3.599 15.342 -18.954 1.00 89.00 97 LEU A CA 1
ATOM 764 C C . LEU A 1 97 ? 4.618 15.294 -17.821 1.00 89.00 97 LEU A C 1
ATOM 766 O O . LEU A 1 97 ? 5.448 16.188 -17.680 1.00 89.00 97 LEU A O 1
ATOM 770 N N . VAL A 1 98 ? 4.552 14.249 -17.007 1.00 85.38 98 VAL A N 1
ATOM 771 C CA . VAL A 1 98 ? 5.333 14.140 -15.771 1.00 85.38 98 VAL A CA 1
ATOM 772 C C . VAL A 1 98 ? 6.232 12.917 -15.847 1.00 85.38 98 VAL A C 1
ATOM 774 O O . VAL A 1 98 ? 5.776 11.809 -16.153 1.00 85.38 98 VAL A O 1
ATOM 777 N N . SER A 1 99 ? 7.517 13.091 -15.541 1.00 77.75 99 SER A N 1
ATOM 778 C CA . SER A 1 99 ? 8.466 11.979 -15.493 1.00 77.75 99 SER A CA 1
ATOM 779 C C . SER A 1 99 ? 8.104 11.001 -14.357 1.00 77.75 99 SER A C 1
ATOM 781 O O . SER A 1 99 ? 7.500 11.366 -13.343 1.00 77.75 99 SER A O 1
ATOM 783 N N . LYS A 1 100 ? 8.495 9.721 -14.465 1.00 60.03 100 LYS A N 1
ATOM 784 C CA . LYS A 1 100 ? 8.301 8.727 -13.379 1.00 60.03 100 LYS A CA 1
ATOM 785 C C . LYS A 1 100 ? 8.934 9.184 -12.051 1.00 60.03 100 LYS A C 1
ATOM 787 O O . LYS A 1 100 ? 8.462 8.791 -10.982 1.00 60.03 100 LYS A O 1
ATOM 792 N N . GLN A 1 101 ? 9.995 9.990 -12.119 1.00 46.47 101 GLN A N 1
ATOM 793 C CA . GLN A 1 101 ? 10.691 10.541 -10.959 1.00 46.47 101 GLN A CA 1
ATOM 794 C C . GLN A 1 101 ? 9.880 11.657 -10.276 1.00 46.47 101 GLN A C 1
ATOM 796 O O . GLN A 1 101 ? 9.906 11.737 -9.053 1.00 46.47 101 GLN A O 1
ATOM 801 N N . GLU A 1 102 ? 9.065 12.419 -11.011 1.00 50.06 102 GLU A N 1
ATOM 802 C CA . GLU A 1 102 ? 8.262 13.543 -10.494 1.00 50.06 102 GLU A CA 1
ATOM 803 C C . GLU A 1 102 ? 6.800 13.198 -10.176 1.00 50.06 102 GLU A C 1
ATOM 805 O O . GLU A 1 102 ? 6.173 13.920 -9.400 1.00 50.06 102 GLU A O 1
ATOM 810 N N . ARG A 1 103 ? 6.282 12.018 -10.579 1.00 47.78 103 ARG A N 1
ATOM 811 C CA . ARG A 1 103 ? 5.096 11.406 -9.911 1.00 47.78 103 ARG A CA 1
ATOM 812 C C . ARG A 1 103 ? 5.266 11.361 -8.379 1.00 47.78 103 ARG A C 1
ATOM 814 O O . ARG A 1 103 ? 4.304 11.202 -7.635 1.00 47.78 103 ARG A O 1
ATOM 821 N N . ARG A 1 104 ? 6.513 11.475 -7.907 1.00 49.72 104 ARG A N 1
ATOM 822 C CA . ARG A 1 104 ? 6.952 11.441 -6.514 1.00 49.72 104 ARG A CA 1
ATOM 823 C C . ARG A 1 104 ? 7.080 12.818 -5.846 1.00 49.72 104 ARG A C 1
ATOM 825 O O . ARG A 1 104 ? 7.623 12.860 -4.743 1.00 49.72 104 ARG A O 1
ATOM 832 N N . LEU A 1 105 ? 6.611 13.916 -6.450 1.00 47.06 105 LEU A N 1
ATOM 833 C CA . LEU A 1 105 ? 6.612 15.228 -5.788 1.00 47.06 105 LEU A CA 1
ATOM 834 C C . LEU A 1 105 ? 5.787 15.168 -4.480 1.00 47.06 105 LEU A C 1
ATOM 836 O O . LEU A 1 105 ? 4.661 14.657 -4.499 1.00 47.06 105 LEU A O 1
ATOM 840 N N . PRO A 1 106 ? 6.323 15.656 -3.339 1.00 52.75 106 PRO A N 1
ATOM 841 C CA . PRO A 1 106 ? 5.667 15.558 -2.031 1.00 52.75 106 PRO A CA 1
ATOM 842 C C . PRO A 1 106 ? 4.216 16.060 -2.027 1.00 52.75 106 PRO A C 1
ATOM 844 O O . PRO A 1 106 ? 3.338 15.404 -1.476 1.00 52.75 106 PRO A O 1
ATOM 847 N N . SER A 1 107 ? 3.938 17.155 -2.739 1.00 56.28 107 SER A N 1
ATOM 848 C CA . SER A 1 107 ? 2.616 17.790 -2.800 1.00 56.28 107 SER A CA 1
ATOM 849 C C . SER A 1 107 ? 1.528 16.904 -3.418 1.00 56.28 107 SER A C 1
ATOM 851 O O . SER A 1 107 ? 0.414 16.858 -2.892 1.00 56.28 107 SER A O 1
ATOM 853 N N . THR A 1 108 ? 1.834 16.171 -4.493 1.00 58.88 108 THR A N 1
ATOM 854 C CA . THR A 1 108 ? 0.881 15.268 -5.161 1.00 58.88 108 THR A CA 1
ATOM 855 C C . THR A 1 108 ? 0.586 14.044 -4.300 1.00 58.88 108 THR A C 1
ATOM 857 O O . THR A 1 108 ? -0.572 13.656 -4.153 1.00 58.88 108 THR A O 1
ATOM 860 N N . ARG A 1 109 ? 1.610 13.475 -3.650 1.00 67.31 109 ARG A N 1
ATOM 861 C CA . ARG A 1 109 ? 1.417 12.383 -2.683 1.00 67.31 109 ARG A CA 1
ATOM 862 C C . ARG A 1 109 ? 0.587 12.828 -1.492 1.00 67.31 109 ARG A C 1
ATOM 864 O O . ARG A 1 109 ? -0.315 12.115 -1.072 1.00 67.31 109 ARG A O 1
ATOM 871 N N . ASP A 1 110 ? 0.844 14.023 -0.979 1.00 71.94 110 ASP A N 1
ATOM 872 C CA . ASP A 1 110 ? 0.088 14.564 0.145 1.00 71.94 110 ASP A CA 1
ATOM 873 C C . ASP A 1 110 ? -1.359 14.894 -0.237 1.00 71.94 110 ASP A C 1
ATOM 875 O O . ASP A 1 110 ? -2.255 14.808 0.606 1.00 71.94 110 ASP A O 1
ATOM 879 N N . ALA A 1 111 ? -1.624 15.249 -1.497 1.00 79.38 111 ALA A N 1
ATOM 880 C CA . ALA A 1 111 ? -2.981 15.377 -2.017 1.00 79.38 111 ALA A CA 1
ATOM 881 C C . ALA A 1 111 ? -3.680 14.009 -2.112 1.00 79.38 111 ALA A C 1
ATOM 883 O O . ALA A 1 111 ? -4.795 13.867 -1.602 1.00 79.38 111 ALA A O 1
ATOM 884 N N . ALA A 1 112 ? -3.010 12.996 -2.673 1.00 82.19 112 ALA A N 1
ATOM 885 C CA . ALA A 1 112 ? -3.527 11.630 -2.777 1.00 82.19 112 ALA A CA 1
ATOM 886 C C . ALA A 1 112 ? -3.809 11.008 -1.398 1.00 82.19 112 ALA A C 1
ATOM 888 O O . ALA A 1 112 ? -4.879 10.446 -1.180 1.00 82.19 112 ALA A O 1
ATOM 889 N N . ARG A 1 113 ? -2.910 11.193 -0.424 1.00 89.06 113 ARG A N 1
ATOM 890 C CA . ARG A 1 113 ? -3.087 10.756 0.973 1.00 89.06 113 ARG A CA 1
ATOM 891 C C . ARG A 1 113 ? -4.282 11.420 1.639 1.00 89.06 113 ARG A C 1
ATOM 893 O O . ARG A 1 113 ? -5.089 10.743 2.269 1.00 89.06 113 ARG A O 1
ATOM 900 N N . ARG A 1 114 ? -4.439 12.737 1.464 1.00 89.00 114 ARG A N 1
ATOM 901 C CA . ARG A 1 114 ? -5.603 13.477 1.980 1.00 89.00 114 ARG A CA 1
ATOM 902 C C . ARG A 1 114 ? -6.904 13.023 1.325 1.00 89.00 114 ARG A C 1
ATOM 904 O O . ARG A 1 114 ? -7.931 12.968 1.994 1.00 89.00 114 ARG A O 1
ATOM 911 N N . GLN A 1 115 ? -6.882 12.711 0.032 1.00 90.62 115 GLN A N 1
ATOM 912 C CA . GLN A 1 115 ? -8.036 12.141 -0.660 1.00 90.62 115 GLN A CA 1
ATOM 913 C C . GLN A 1 115 ? -8.369 10.743 -0.140 1.00 90.62 115 GLN A C 1
ATOM 915 O O . GLN A 1 115 ? -9.525 10.491 0.189 1.00 90.62 115 GLN A O 1
ATOM 920 N N . TYR A 1 116 ? -7.368 9.876 -0.005 1.00 94.44 116 TYR A N 1
ATOM 921 C CA . TYR A 1 116 ? -7.532 8.536 0.544 1.00 94.44 116 TYR A CA 1
ATOM 922 C C . TYR A 1 116 ? -8.094 8.568 1.969 1.00 94.44 116 TYR A C 1
ATOM 924 O O . TYR A 1 116 ? -9.041 7.844 2.250 1.00 94.44 116 TYR A O 1
ATOM 932 N N . LEU A 1 117 ? -7.596 9.457 2.837 1.00 95.19 117 LEU A N 1
ATOM 933 C CA . LEU A 1 117 ? -8.108 9.629 4.201 1.00 95.19 117 LEU A CA 1
ATOM 934 C C . LEU A 1 117 ? -9.617 9.929 4.212 1.00 95.19 117 LEU A C 1
ATOM 936 O O . LEU A 1 117 ? -10.366 9.289 4.945 1.00 95.19 117 LEU A O 1
ATOM 940 N N . ARG A 1 118 ? -10.080 10.832 3.334 1.00 94.44 118 ARG A N 1
ATOM 941 C CA . ARG A 1 118 ? -11.512 11.156 3.194 1.00 94.44 118 ARG A CA 1
ATOM 942 C C . ARG A 1 118 ? -12.344 9.971 2.703 1.00 94.44 118 ARG A C 1
ATOM 944 O O . ARG A 1 118 ? -13.467 9.793 3.169 1.00 94.44 118 ARG A O 1
ATOM 951 N N . ILE A 1 119 ? -11.822 9.193 1.752 1.00 95.81 119 ILE A N 1
ATOM 952 C CA . ILE A 1 119 ? -12.495 7.984 1.251 1.00 95.81 119 ILE A CA 1
ATOM 953 C C . ILE A 1 119 ? -12.583 6.948 2.373 1.00 95.81 119 ILE A C 1
ATOM 955 O O . ILE A 1 119 ? -13.663 6.430 2.635 1.00 95.81 119 ILE A O 1
ATOM 959 N N . LEU A 1 120 ? -11.478 6.703 3.079 1.00 96.56 120 LEU A N 1
ATOM 960 C CA . LEU A 1 120 ? -11.411 5.761 4.190 1.00 96.56 120 LEU A CA 1
ATOM 961 C C . LEU A 1 120 ? -12.439 6.106 5.274 1.00 96.56 120 LEU A C 1
ATOM 963 O O . LEU A 1 120 ? -13.234 5.250 5.647 1.00 96.56 120 LEU A O 1
ATOM 967 N N . GLU A 1 121 ? -12.477 7.357 5.740 1.00 95.31 121 GLU A N 1
ATOM 968 C CA . GLU A 1 121 ? -13.460 7.800 6.737 1.00 95.31 121 GLU A CA 1
ATOM 969 C C . GLU A 1 121 ? -14.902 7.574 6.265 1.00 95.31 121 GLU A C 1
ATOM 971 O O . GLU A 1 121 ? -15.710 6.993 6.990 1.00 95.31 121 GLU A O 1
ATOM 976 N N . ARG A 1 122 ? -15.220 7.977 5.028 1.00 95.00 122 ARG A N 1
ATOM 977 C CA . ARG A 1 122 ? -16.558 7.815 4.438 1.00 95.00 122 ARG A CA 1
ATOM 978 C C . ARG A 1 122 ? -16.979 6.348 4.371 1.00 95.00 122 ARG A C 1
ATOM 980 O O . ARG A 1 122 ? -18.098 6.002 4.749 1.00 95.00 122 ARG A O 1
ATOM 987 N N . VAL A 1 123 ? -16.087 5.490 3.892 1.00 96.69 123 VAL A N 1
ATOM 988 C CA . VAL A 1 123 ? -16.338 4.059 3.720 1.00 96.69 123 VAL A CA 1
ATOM 989 C C . VAL A 1 123 ? -16.496 3.361 5.070 1.00 96.69 123 VAL A C 1
ATOM 991 O O . VAL A 1 123 ? -17.359 2.494 5.203 1.00 96.69 123 VAL A O 1
ATOM 994 N N . LEU A 1 124 ? -15.735 3.765 6.091 1.00 96.00 124 LEU A N 1
ATOM 995 C CA . LEU A 1 124 ? -15.889 3.238 7.447 1.00 96.00 124 LEU A CA 1
ATOM 996 C C . LEU A 1 124 ? -17.248 3.599 8.051 1.00 96.00 124 LEU A C 1
ATOM 998 O O . LEU A 1 124 ? -17.880 2.724 8.631 1.00 96.00 124 LEU A O 1
ATOM 1002 N N . VAL A 1 125 ? -17.732 4.835 7.877 1.00 94.94 125 VAL A N 1
ATOM 1003 C CA . VAL A 1 125 ? -19.083 5.223 8.334 1.00 94.94 125 VAL A CA 1
ATOM 1004 C C . VAL A 1 125 ? -20.156 4.387 7.640 1.00 94.94 125 VAL A C 1
ATOM 1006 O O . VAL A 1 125 ? -21.100 3.940 8.285 1.00 94.94 125 VAL A O 1
ATOM 1009 N N . ARG A 1 126 ? -20.008 4.145 6.331 1.00 95.44 126 ARG A N 1
ATOM 1010 C CA . ARG A 1 126 ? -20.982 3.370 5.551 1.00 95.44 126 ARG A CA 1
ATOM 1011 C C . ARG A 1 126 ? -21.034 1.896 5.963 1.00 95.44 126 ARG A C 1
ATOM 1013 O O . ARG A 1 126 ? -22.121 1.344 6.064 1.00 95.44 126 ARG A O 1
ATOM 1020 N N . ASN A 1 127 ? -19.880 1.269 6.188 1.00 96.19 127 ASN A N 1
ATOM 1021 C CA . ASN A 1 127 ? -19.794 -0.161 6.515 1.00 96.19 127 ASN A CA 1
ATOM 1022 C C . ASN A 1 127 ? -19.945 -0.452 8.016 1.00 96.19 127 ASN A C 1
ATOM 1024 O O . ASN A 1 127 ? -20.281 -1.569 8.398 1.00 96.19 127 ASN A O 1
ATOM 1028 N N . PHE A 1 128 ? -19.717 0.545 8.875 1.00 95.00 128 PHE A N 1
ATOM 1029 C CA . PHE A 1 128 ? -19.816 0.421 10.329 1.00 95.00 128 PHE A CA 1
ATOM 1030 C C . PHE A 1 128 ? -20.657 1.563 10.923 1.00 95.00 128 PHE A C 1
ATOM 1032 O O . PHE A 1 128 ? -20.124 2.375 11.678 1.00 95.00 128 PHE A O 1
ATOM 1039 N N . PRO A 1 129 ? -21.968 1.633 10.632 1.00 92.44 129 PRO A N 1
ATOM 1040 C CA . PRO A 1 129 ? -22.814 2.774 11.004 1.00 92.44 129 PRO A CA 1
ATOM 1041 C C . PRO A 1 129 ? -22.899 3.025 12.519 1.00 92.44 129 PRO A C 1
ATOM 1043 O O . PRO A 1 129 ? -23.026 4.170 12.952 1.00 92.44 129 PRO A O 1
ATOM 1046 N N . ASP A 1 130 ? -22.755 1.979 13.337 1.00 94.81 130 ASP A N 1
ATOM 1047 C CA . ASP A 1 130 ? -22.745 2.095 14.803 1.00 94.81 130 ASP A CA 1
ATOM 1048 C C . ASP A 1 130 ? -21.415 2.614 15.374 1.00 94.81 130 ASP A C 1
ATOM 1050 O O . ASP A 1 130 ? -21.301 2.861 16.578 1.00 94.81 130 ASP A O 1
ATOM 1054 N N . TRP A 1 131 ? -20.384 2.738 14.537 1.00 95.50 131 TRP A N 1
ATOM 1055 C CA . TRP A 1 131 ? -19.037 3.122 14.933 1.00 95.50 131 TRP A CA 1
ATOM 1056 C C . TRP A 1 131 ? -18.693 4.501 14.377 1.00 95.50 131 TRP A C 1
ATOM 1058 O O . TRP A 1 131 ? -18.733 4.745 13.176 1.00 95.50 131 TRP A O 1
ATOM 1068 N N . ARG A 1 132 ? -18.299 5.418 15.260 1.00 93.69 132 ARG A N 1
ATOM 1069 C CA . ARG A 1 132 ? -17.952 6.795 14.895 1.00 93.69 132 ARG A CA 1
ATOM 1070 C C . ARG A 1 132 ? -16.444 6.942 14.683 1.00 93.69 132 ARG A C 1
ATOM 1072 O O . ARG A 1 132 ? -15.703 6.696 15.642 1.00 93.69 132 ARG A O 1
ATOM 1079 N N . PRO A 1 133 ? -15.980 7.359 13.490 1.00 92.94 133 PRO A N 1
ATOM 1080 C CA . PRO A 1 133 ? -14.588 7.736 13.261 1.00 92.94 133 PRO A CA 1
ATOM 1081 C C . PRO A 1 133 ? -14.156 8.913 14.136 1.00 92.94 133 PRO A C 1
ATOM 1083 O O . PRO A 1 133 ? -14.907 9.867 14.333 1.00 92.94 133 PRO A O 1
ATOM 1086 N N . ALA A 1 134 ? -12.933 8.850 14.650 1.00 89.06 134 ALA A N 1
ATOM 1087 C CA . ALA A 1 134 ? -12.318 9.868 15.483 1.00 89.06 134 ALA A CA 1
ATOM 1088 C C . ALA A 1 134 ? -10.799 9.908 15.252 1.00 89.06 134 ALA A C 1
ATOM 1090 O O . ALA A 1 134 ? -10.130 8.874 15.197 1.00 89.06 134 ALA A O 1
ATOM 1091 N N . GLY A 1 135 ? -10.243 11.120 15.155 1.00 85.06 135 GLY A N 1
ATOM 1092 C CA . GLY A 1 135 ? -8.793 11.337 15.124 1.00 85.06 135 GLY A CA 1
ATOM 1093 C C . GLY A 1 135 ? -8.083 10.786 13.884 1.00 85.06 135 GLY A C 1
ATOM 1094 O O . GLY A 1 135 ? -6.928 10.379 13.993 1.00 85.06 135 GLY A O 1
ATOM 1095 N N . PHE A 1 136 ? -8.761 10.747 12.733 1.00 92.25 136 PHE A N 1
ATOM 1096 C CA . PHE A 1 136 ? -8.156 10.309 11.478 1.00 92.25 136 PHE A CA 1
ATOM 1097 C C . PHE A 1 136 ? -7.130 11.325 10.965 1.00 92.25 136 PHE A C 1
ATOM 1099 O O . PHE A 1 136 ? -7.393 12.524 10.894 1.00 92.25 136 PHE A O 1
ATOM 1106 N N . SER A 1 137 ? -5.924 10.851 10.651 1.00 91.12 137 SER A N 1
ATOM 1107 C CA . SER A 1 137 ? -4.810 11.692 10.225 1.00 91.12 137 SER A CA 1
ATOM 1108 C C . SER A 1 137 ? -3.748 10.904 9.458 1.00 91.12 137 SER A C 1
ATOM 1110 O O . SER A 1 137 ? -3.532 9.714 9.686 1.00 91.12 137 SER A O 1
ATOM 1112 N N . THR A 1 138 ? -3.037 11.603 8.576 1.00 88.62 138 THR A N 1
ATOM 1113 C CA . THR A 1 138 ? -1.791 11.156 7.929 1.00 88.62 138 THR A CA 1
ATOM 1114 C C . THR A 1 138 ? -0.591 11.982 8.409 1.00 88.62 138 THR A C 1
ATOM 1116 O O . THR A 1 138 ? 0.447 12.007 7.753 1.00 88.62 138 THR A O 1
ATOM 1119 N N . ALA A 1 139 ? -0.727 12.716 9.519 1.00 82.69 139 ALA A N 1
ATOM 1120 C CA . ALA A 1 139 ? 0.339 13.558 10.056 1.00 82.69 139 ALA A CA 1
ATOM 1121 C C . ALA A 1 139 ? 1.568 12.719 10.417 1.00 82.69 139 ALA A C 1
ATOM 1123 O O . ALA A 1 139 ? 1.443 11.635 10.990 1.00 82.69 139 ALA A O 1
ATOM 1124 N N . MET A 1 140 ? 2.743 13.227 10.059 1.00 81.69 140 MET A N 1
ATOM 1125 C CA . MET A 1 140 ? 4.017 12.568 10.309 1.00 81.69 140 MET A CA 1
ATOM 1126 C C . MET A 1 140 ? 4.388 12.665 11.792 1.00 81.69 140 MET A C 1
ATOM 1128 O O . MET A 1 140 ? 4.325 13.745 12.371 1.00 81.69 140 MET A O 1
ATOM 1132 N N . ASP A 1 141 ? 4.788 11.544 12.381 1.00 81.19 141 ASP A N 1
ATOM 1133 C CA . ASP A 1 141 ? 5.254 11.433 13.765 1.00 81.19 141 ASP A CA 1
ATOM 1134 C C . ASP A 1 141 ? 6.423 10.434 13.784 1.00 81.19 141 ASP A C 1
ATOM 1136 O O . ASP A 1 141 ? 6.249 9.223 13.945 1.00 81.19 141 ASP A O 1
ATOM 1140 N N . LEU A 1 142 ? 7.624 10.943 13.485 1.00 79.50 142 LEU A N 1
ATOM 1141 C CA . LEU A 1 142 ? 8.827 10.124 13.304 1.00 79.50 142 LEU A CA 1
ATOM 1142 C C . LEU A 1 142 ? 9.336 9.525 14.618 1.00 79.50 142 LEU A C 1
ATOM 1144 O O . LEU A 1 142 ? 9.882 8.425 14.588 1.00 79.50 142 LEU A O 1
ATOM 1148 N N . GLU A 1 143 ? 9.096 10.182 15.758 1.00 76.38 143 GLU A N 1
ATOM 1149 C CA . GLU A 1 143 ? 9.437 9.648 17.087 1.00 76.38 143 GLU A CA 1
ATOM 1150 C C . GLU A 1 143 ? 8.773 8.291 17.329 1.00 76.38 143 GLU A C 1
ATOM 1152 O O . GLU A 1 143 ? 9.337 7.406 17.967 1.00 76.38 143 GLU A O 1
ATOM 1157 N N . ARG A 1 144 ? 7.574 8.108 16.770 1.00 76.31 144 ARG A N 1
ATOM 1158 C CA . ARG A 1 144 ? 6.768 6.893 16.913 1.00 76.31 144 ARG A CA 1
ATOM 1159 C C . ARG A 1 144 ? 6.727 6.060 15.630 1.00 76.31 144 ARG A C 1
ATOM 1161 O O . ARG A 1 144 ? 5.877 5.187 15.486 1.00 76.31 144 ARG A O 1
ATOM 1168 N N . SER A 1 145 ? 7.659 6.313 14.705 1.00 81.00 145 SER A N 1
ATOM 1169 C CA . SER A 1 145 ? 7.794 5.622 13.411 1.00 81.00 145 SER A CA 1
ATOM 1170 C C . SER A 1 145 ? 6.600 5.778 12.455 1.00 81.00 145 SER A C 1
ATOM 1172 O O . SER A 1 145 ? 6.435 5.005 11.512 1.00 81.00 145 SER A O 1
ATOM 1174 N N . PHE A 1 146 ? 5.762 6.797 12.638 1.00 85.75 146 PHE A N 1
ATOM 1175 C CA . PHE A 1 146 ? 4.574 7.025 11.823 1.00 85.75 146 PHE A CA 1
ATOM 1176 C C . PHE A 1 146 ? 4.849 7.981 10.660 1.00 85.75 146 PHE A C 1
ATOM 1178 O O . PHE A 1 146 ? 4.681 9.197 10.749 1.00 85.75 146 PHE A O 1
ATOM 1185 N N . GLY A 1 147 ? 5.207 7.409 9.510 1.00 82.44 147 GLY A N 1
ATOM 1186 C CA . GLY A 1 147 ? 5.295 8.150 8.249 1.00 82.44 147 GLY A CA 1
ATOM 1187 C C . GLY A 1 147 ? 3.923 8.604 7.712 1.00 82.44 147 GLY A C 1
ATOM 1188 O O . GLY A 1 147 ? 2.885 8.073 8.119 1.00 82.44 147 GLY A O 1
ATOM 1189 N N . PRO A 1 148 ? 3.879 9.551 6.759 1.00 85.44 148 PRO A N 1
ATOM 1190 C CA . PRO A 1 148 ? 2.627 10.095 6.218 1.00 85.44 148 PRO A CA 1
ATOM 1191 C C . PRO A 1 148 ? 1.862 9.140 5.288 1.00 85.44 148 PRO A C 1
ATOM 1193 O O . PRO A 1 148 ? 0.730 9.421 4.913 1.00 85.44 148 PRO A O 1
ATOM 1196 N N . ALA A 1 149 ? 2.468 8.014 4.909 1.00 88.12 149 ALA A N 1
ATOM 1197 C CA . ALA A 1 149 ? 1.887 7.053 3.975 1.00 88.12 149 ALA A CA 1
ATOM 1198 C C . ALA A 1 149 ? 0.694 6.259 4.538 1.00 88.12 149 ALA A C 1
ATOM 1200 O O . ALA A 1 149 ? -0.104 5.719 3.776 1.00 88.12 149 ALA A O 1
ATOM 1201 N N . TYR A 1 150 ? 0.571 6.188 5.865 1.00 94.69 150 TYR A N 1
ATOM 1202 C CA . TYR A 1 150 ? -0.497 5.443 6.524 1.00 94.69 150 TYR A CA 1
ATOM 1203 C C . TYR A 1 150 ? -1.532 6.407 7.096 1.00 94.69 150 TYR A C 1
ATOM 1205 O O . TYR A 1 150 ? -1.214 7.247 7.940 1.00 94.69 150 TYR A O 1
ATOM 1213 N N . ALA A 1 151 ? -2.777 6.253 6.660 1.00 96.06 151 ALA A N 1
ATOM 1214 C CA . ALA A 1 151 ? -3.931 6.856 7.302 1.00 96.06 151 ALA A CA 1
ATOM 1215 C C . ALA A 1 151 ? -4.186 6.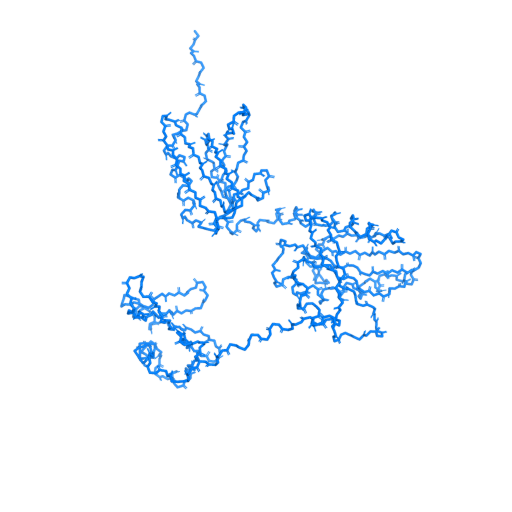141 8.630 1.00 96.06 151 ALA A C 1
ATOM 1217 O O . ALA A 1 151 ? -4.298 4.918 8.675 1.00 96.06 151 ALA A O 1
ATOM 1218 N N . ARG A 1 152 ? -4.259 6.896 9.719 1.00 95.56 152 ARG A N 1
ATOM 1219 C CA . ARG A 1 152 ? -4.397 6.371 11.080 1.00 95.56 152 ARG A CA 1
ATOM 1220 C C . ARG A 1 152 ? -5.582 7.017 11.746 1.00 95.56 152 ARG A C 1
ATOM 1222 O O . ARG A 1 152 ? -5.716 8.228 11.655 1.00 95.56 152 ARG A O 1
ATOM 1229 N N . GLY A 1 153 ? -6.387 6.240 12.450 1.00 95.62 153 GLY A N 1
ATOM 1230 C CA . GLY A 1 153 ? -7.500 6.768 13.223 1.00 95.62 153 GLY A CA 1
ATOM 1231 C C . GLY A 1 153 ? -8.055 5.744 14.193 1.00 95.62 153 GLY A C 1
ATOM 1232 O O . GLY A 1 153 ? -7.516 4.646 14.357 1.00 95.62 153 GLY A O 1
ATOM 1233 N N . VAL A 1 154 ? -9.139 6.118 14.855 1.00 96.50 154 VAL A N 1
ATOM 1234 C CA . VAL A 1 154 ? -9.880 5.256 15.771 1.00 96.50 154 VAL A CA 1
ATOM 1235 C C . VAL A 1 154 ? -11.345 5.303 15.371 1.00 96.50 154 VAL A C 1
ATOM 1237 O O . VAL A 1 154 ? -11.848 6.351 14.984 1.00 96.50 154 VAL A O 1
ATOM 1240 N N . ILE A 1 155 ? -12.053 4.186 15.480 1.00 96.69 155 ILE A N 1
ATOM 1241 C CA . ILE A 1 155 ? -13.520 4.183 15.443 1.00 96.69 155 ILE A CA 1
ATOM 1242 C C . ILE A 1 155 ? -14.045 3.778 16.819 1.00 96.69 155 ILE A C 1
ATOM 1244 O O . ILE A 1 155 ? -13.456 2.925 17.486 1.00 96.69 155 ILE A O 1
ATOM 1248 N N . THR A 1 156 ? -15.127 4.405 17.273 1.00 95.56 156 THR A N 1
ATOM 1249 C CA . THR A 1 156 ? -15.629 4.255 18.648 1.00 95.56 156 THR A CA 1
ATOM 1250 C C . THR A 1 156 ? -17.121 3.966 18.692 1.00 95.56 156 THR A C 1
ATOM 1252 O O . THR A 1 156 ? -17.888 4.469 17.876 1.00 95.56 156 THR A O 1
ATOM 1255 N N . ARG A 1 157 ? -17.535 3.168 19.677 1.00 94.94 157 ARG A N 1
ATOM 1256 C CA . ARG A 1 157 ? -18.935 2.878 19.992 1.00 94.94 157 ARG A CA 1
ATOM 1257 C C . ARG A 1 157 ? -19.084 2.794 21.508 1.00 94.94 157 ARG A C 1
ATOM 1259 O O . ARG A 1 157 ? -18.748 1.788 22.134 1.00 94.94 157 ARG A O 1
ATOM 1266 N N . GLY A 1 158 ? -19.531 3.890 22.120 1.00 90.44 158 GLY A N 1
ATOM 1267 C CA . GLY A 1 158 ? -19.535 4.035 23.578 1.00 90.44 158 GLY A CA 1
ATOM 1268 C C . GLY A 1 158 ? -18.122 3.890 24.158 1.00 90.44 158 GLY A C 1
ATOM 1269 O O . GLY A 1 158 ? -17.201 4.594 23.748 1.00 90.44 158 GLY A O 1
ATOM 1270 N N . ARG A 1 159 ? -17.935 2.949 25.094 1.00 91.31 159 ARG A N 1
ATOM 1271 C CA 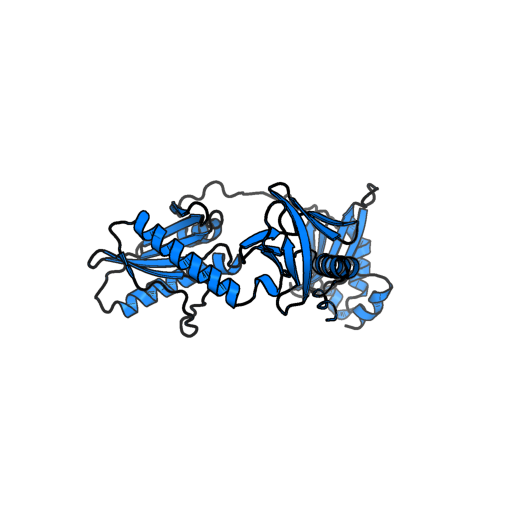. ARG A 1 159 ? -16.611 2.624 25.659 1.00 91.31 159 ARG A CA 1
ATOM 1272 C C . ARG A 1 159 ? -15.756 1.735 24.754 1.00 91.31 159 ARG A C 1
ATOM 1274 O O . ARG A 1 159 ? -14.573 1.595 25.034 1.00 91.31 159 ARG A O 1
ATOM 1281 N N . GLN A 1 160 ? -16.311 1.123 23.710 1.00 94.69 160 GLN A N 1
ATOM 1282 C CA . GLN A 1 160 ? -15.546 0.263 22.806 1.00 94.69 160 GLN A CA 1
ATOM 1283 C C . GLN A 1 160 ? -14.845 1.093 21.728 1.00 94.69 160 GLN A C 1
ATOM 1285 O O . GLN A 1 160 ? -15.393 2.086 21.244 1.00 94.69 160 GLN A O 1
ATOM 1290 N N . ALA A 1 161 ? -13.651 0.665 21.329 1.00 96.44 161 ALA A N 1
ATOM 1291 C CA . ALA A 1 161 ? -12.886 1.287 20.259 1.00 96.44 161 ALA A CA 1
ATOM 1292 C C . ALA A 1 161 ? -12.131 0.255 19.414 1.00 96.44 161 ALA A C 1
ATOM 1294 O O . ALA A 1 161 ? -11.800 -0.835 19.884 1.00 96.44 161 ALA A O 1
ATOM 1295 N N . TRP A 1 162 ? -11.814 0.640 18.183 1.00 97.62 162 TRP A N 1
ATOM 1296 C CA . TRP A 1 162 ? -10.878 -0.060 17.308 1.00 97.62 162 TRP A CA 1
ATOM 1297 C C . TRP A 1 162 ? -9.827 0.909 16.801 1.00 97.62 162 TRP A C 1
ATOM 1299 O O . TRP A 1 162 ? -10.155 2.022 16.384 1.00 97.62 162 TRP A O 1
ATOM 1309 N N . ALA A 1 163 ? -8.574 0.465 16.793 1.00 97.81 163 ALA A N 1
ATOM 1310 C CA . ALA A 1 163 ? -7.539 1.149 16.040 1.00 97.81 163 ALA A CA 1
ATOM 1311 C C . ALA A 1 163 ? -7.742 0.839 14.554 1.00 97.81 163 ALA A C 1
ATOM 1313 O O . ALA A 1 163 ? -8.004 -0.308 14.188 1.00 97.81 163 ALA A O 1
ATOM 1314 N N . VAL A 1 164 ? -7.626 1.854 13.704 1.00 98.19 164 VAL A N 1
ATOM 1315 C CA . VAL A 1 164 ? -7.732 1.709 12.253 1.00 98.19 164 VAL A CA 1
ATOM 1316 C C . VAL A 1 164 ? -6.454 2.213 11.609 1.00 98.19 164 VAL A C 1
ATOM 1318 O O . VAL A 1 164 ? -6.005 3.326 11.900 1.00 98.19 164 VAL A O 1
ATOM 1321 N N . LEU A 1 165 ? -5.884 1.400 10.724 1.00 97.88 165 LEU A N 1
ATOM 1322 C CA . LEU A 1 165 ? -4.743 1.781 9.907 1.00 97.88 165 LEU A CA 1
ATOM 1323 C C . LEU A 1 165 ? -5.017 1.441 8.441 1.00 97.88 165 LEU A C 1
ATOM 1325 O O . LEU A 1 165 ? -5.342 0.304 8.115 1.00 97.88 165 LEU A O 1
ATOM 1329 N N . GLY A 1 166 ? -4.893 2.429 7.562 1.00 97.44 166 GLY A N 1
ATOM 1330 C CA . GLY A 1 166 ? -5.140 2.295 6.134 1.00 97.44 166 GLY A CA 1
ATOM 1331 C C . GLY A 1 166 ? -3.941 2.720 5.295 1.00 97.44 166 GLY A C 1
ATOM 1332 O O . GLY A 1 166 ? -3.248 3.675 5.642 1.00 97.44 166 GLY A O 1
ATOM 1333 N N . VAL A 1 167 ? 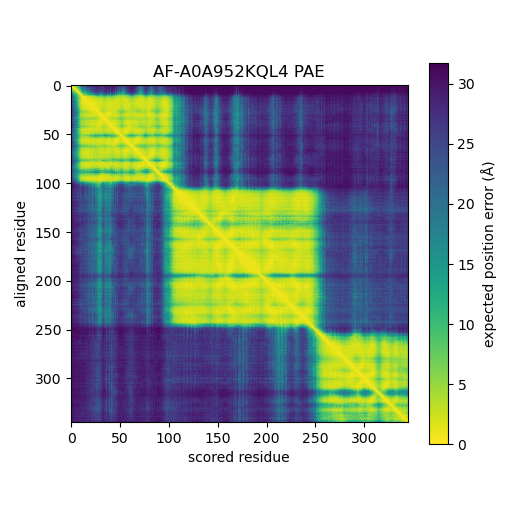-3.734 2.064 4.157 1.00 96.44 167 VAL A N 1
ATOM 1334 C CA . VAL A 1 167 ? -2.731 2.446 3.149 1.00 96.44 167 VAL A CA 1
ATOM 1335 C C . VAL A 1 167 ? -3.391 2.553 1.773 1.00 96.44 167 VAL A C 1
ATOM 1337 O O . VAL A 1 167 ? -4.189 1.700 1.401 1.00 96.44 167 VAL A O 1
ATOM 1340 N N . GLY A 1 168 ? -3.120 3.640 1.046 1.00 92.44 168 GLY A N 1
ATOM 1341 C CA . GLY A 1 168 ? -3.725 3.897 -0.267 1.00 92.44 168 GLY A CA 1
ATOM 1342 C C . GLY A 1 168 ? -2.976 3.213 -1.420 1.00 92.44 168 GLY A C 1
ATOM 1343 O O . GLY A 1 168 ? -1.803 2.874 -1.262 1.00 92.44 168 GLY A O 1
ATOM 1344 N N . PRO A 1 169 ? -3.604 3.046 -2.602 1.00 86.00 169 PRO A N 1
ATOM 1345 C CA . PRO A 1 169 ? -2.995 2.355 -3.751 1.00 86.00 169 PRO A CA 1
ATOM 1346 C C . PRO A 1 169 ? -1.824 3.112 -4.393 1.00 86.00 169 PRO A C 1
ATOM 1348 O O . PRO A 1 169 ? -1.049 2.525 -5.138 1.00 86.00 169 PRO A O 1
ATOM 1351 N N . GLU A 1 170 ? -1.694 4.410 -4.115 1.00 84.06 170 GLU A N 1
ATOM 1352 C CA . GLU A 1 170 ? -0.608 5.255 -4.629 1.00 84.06 170 GLU A CA 1
ATOM 1353 C C . GLU A 1 170 ? 0.715 5.061 -3.860 1.00 84.06 170 GLU A C 1
ATOM 1355 O O . GLU A 1 170 ? 1.754 5.611 -4.239 1.00 84.06 170 GLU A O 1
ATOM 1360 N N . GLU A 1 171 ? 0.692 4.304 -2.758 1.00 84.56 171 GLU A N 1
ATOM 1361 C CA . GLU A 1 171 ? 1.883 3.980 -1.975 1.00 84.56 171 GLU A CA 1
ATOM 1362 C C . GLU A 1 171 ? 2.651 2.789 -2.570 1.00 84.56 171 GLU A C 1
ATOM 1364 O O . GLU A 1 171 ? 2.139 1.992 -3.354 1.00 84.56 171 GLU A O 1
ATOM 1369 N N . SER A 1 172 ? 3.934 2.670 -2.216 1.00 79.50 172 SER A N 1
ATOM 1370 C CA . SER A 1 172 ? 4.779 1.590 -2.738 1.00 79.50 172 SER A CA 1
ATOM 1371 C C . SER A 1 172 ? 4.365 0.217 -2.198 1.00 79.50 172 SER A C 1
ATOM 1373 O O . SER A 1 172 ? 3.876 0.123 -1.074 1.00 79.50 172 SER A O 1
ATOM 1375 N N . ALA A 1 173 ? 4.659 -0.858 -2.940 1.00 76.62 173 ALA A N 1
ATOM 1376 C CA . ALA A 1 173 ? 4.430 -2.228 -2.468 1.00 76.62 173 ALA A CA 1
ATOM 1377 C C . ALA A 1 173 ? 5.084 -2.484 -1.098 1.00 76.62 173 ALA A C 1
ATOM 1379 O O . ALA A 1 173 ? 4.429 -2.981 -0.197 1.00 76.62 173 ALA A O 1
ATOM 1380 N N . GLN A 1 174 ? 6.318 -2.011 -0.884 1.00 77.50 174 GLN A N 1
ATOM 1381 C CA . GLN A 1 174 ? 7.005 -2.123 0.409 1.00 77.50 174 GLN A CA 1
ATOM 1382 C C . GLN A 1 174 ? 6.247 -1.423 1.552 1.00 77.50 174 GLN A C 1
ATOM 1384 O O . GLN A 1 174 ? 6.251 -1.892 2.689 1.00 77.50 174 GLN A O 1
ATOM 1389 N N . THR A 1 175 ? 5.602 -0.291 1.267 1.00 83.25 175 THR A N 1
ATOM 1390 C CA . THR A 1 175 ? 4.766 0.430 2.234 1.00 83.25 175 THR A CA 1
ATOM 1391 C C . THR A 1 175 ? 3.489 -0.345 2.537 1.00 83.25 175 THR A C 1
ATOM 1393 O O . THR A 1 175 ? 3.125 -0.494 3.699 1.00 83.25 175 THR A O 1
ATOM 1396 N N . VAL A 1 176 ? 2.828 -0.880 1.510 1.00 85.31 176 VAL A N 1
ATOM 1397 C CA . VAL A 1 176 ? 1.646 -1.734 1.684 1.00 85.31 176 VAL A CA 1
ATOM 1398 C C . VAL A 1 176 ? 2.003 -2.977 2.505 1.00 85.31 176 VAL A C 1
ATOM 1400 O O . VAL A 1 176 ? 1.331 -3.285 3.483 1.00 85.31 176 VAL A O 1
ATOM 1403 N N . ASP A 1 177 ? 3.130 -3.613 2.204 1.00 85.12 177 ASP A N 1
ATOM 1404 C CA . ASP A 1 177 ? 3.641 -4.790 2.908 1.00 85.12 177 ASP A CA 1
ATOM 1405 C C . ASP A 1 177 ? 4.010 -4.502 4.374 1.00 85.12 177 ASP A C 1
ATOM 1407 O O . ASP A 1 177 ? 3.970 -5.395 5.225 1.00 85.12 177 ASP A O 1
ATOM 1411 N N . GLY A 1 178 ? 4.382 -3.259 4.690 1.00 90.12 178 GLY A N 1
ATOM 1412 C CA . GLY A 1 178 ? 4.718 -2.805 6.041 1.00 90.12 178 GLY A CA 1
ATOM 1413 C C . GLY A 1 178 ? 3.509 -2.467 6.919 1.00 90.12 178 GLY A C 1
ATOM 1414 O O . GLY A 1 178 ? 3.675 -2.271 8.126 1.00 90.12 178 GLY A O 1
ATOM 1415 N N . VAL A 1 179 ? 2.299 -2.420 6.351 1.00 96.06 179 VAL A N 1
ATOM 1416 C CA . VAL A 1 179 ? 1.085 -1.907 7.010 1.00 96.06 179 VAL A CA 1
ATOM 1417 C C . VAL A 1 179 ? 0.786 -2.590 8.346 1.00 96.06 179 VAL A C 1
ATOM 1419 O O . VAL A 1 179 ? 0.417 -1.921 9.309 1.00 96.06 179 VAL A O 1
ATOM 1422 N N . LEU A 1 180 ? 1.001 -3.905 8.447 1.00 96.19 180 LEU A N 1
ATOM 1423 C CA . LEU A 1 180 ? 0.694 -4.667 9.655 1.00 96.19 180 LEU A CA 1
ATOM 1424 C C . LEU A 1 180 ? 1.554 -4.239 10.845 1.00 96.19 180 LEU A C 1
ATOM 1426 O O . LEU A 1 180 ? 1.031 -4.008 11.933 1.00 96.19 180 LEU A O 1
ATOM 1430 N N . THR A 1 181 ? 2.859 -4.077 10.628 1.00 95.38 181 THR A N 1
ATOM 1431 C CA . THR A 1 181 ? 3.794 -3.640 11.670 1.00 95.38 181 THR A CA 1
ATOM 1432 C C . THR A 1 181 ? 3.383 -2.277 12.218 1.00 95.38 181 THR A C 1
ATOM 1434 O O . THR A 1 181 ? 3.269 -2.097 13.430 1.00 95.38 181 THR A O 1
ATOM 1437 N N . LEU A 1 182 ? 3.083 -1.328 11.327 1.00 96.12 182 LEU A N 1
ATOM 1438 C CA . LEU A 1 182 ? 2.656 0.012 11.724 1.00 96.12 182 LEU A CA 1
ATOM 1439 C C . LEU A 1 182 ? 1.276 -0.003 12.391 1.00 96.12 182 LEU A C 1
ATOM 1441 O O . LEU A 1 182 ? 1.044 0.756 13.329 1.00 96.12 182 LEU A O 1
ATOM 1445 N N . GLY A 1 183 ? 0.374 -0.879 11.950 1.00 96.88 183 GLY A N 1
ATOM 1446 C CA . GLY A 1 183 ? -0.934 -1.082 12.566 1.00 96.88 183 GLY A CA 1
ATOM 1447 C C . GLY A 1 183 ? -0.834 -1.556 14.015 1.00 96.88 183 GLY A C 1
ATOM 1448 O O . GLY A 1 183 ? -1.535 -1.035 14.881 1.00 96.88 183 GLY A O 1
ATOM 1449 N N . ILE A 1 184 ? 0.078 -2.488 14.304 1.00 96.69 184 ILE A N 1
ATOM 1450 C CA . ILE A 1 184 ? 0.327 -2.977 15.668 1.00 96.69 184 ILE A CA 1
ATOM 1451 C C . ILE A 1 184 ? 0.872 -1.852 16.557 1.00 96.69 184 ILE A C 1
ATOM 1453 O O . ILE A 1 184 ? 0.378 -1.658 17.670 1.00 96.69 184 ILE A O 1
ATOM 1457 N N . LEU A 1 185 ? 1.832 -1.066 16.056 1.00 95.69 185 LEU A N 1
ATOM 1458 C CA . LEU A 1 185 ? 2.354 0.101 16.777 1.00 95.69 185 LEU A CA 1
ATOM 1459 C C . LEU A 1 185 ? 1.255 1.138 17.043 1.00 95.69 185 LEU A C 1
ATOM 1461 O O . LEU A 1 185 ? 1.182 1.704 18.133 1.00 95.69 185 LEU A O 1
ATOM 1465 N N . TRP A 1 186 ? 0.367 1.366 16.073 1.00 96.56 186 TRP A N 1
ATOM 1466 C CA . TRP A 1 186 ? -0.762 2.278 16.237 1.00 96.56 186 TRP A CA 1
ATOM 1467 C C . TRP A 1 186 ? -1.746 1.788 17.303 1.00 96.56 186 TRP A C 1
ATOM 1469 O O . TRP A 1 186 ? -2.130 2.564 18.175 1.00 96.56 186 TRP A O 1
ATOM 1479 N N . LEU A 1 187 ? -2.097 0.496 17.300 1.00 96.56 187 LEU A N 1
ATOM 1480 C CA . LEU A 1 187 ? -2.952 -0.102 18.330 1.00 96.56 187 LEU A CA 1
ATOM 1481 C C . LEU A 1 187 ? -2.357 0.067 19.734 1.00 96.56 187 LEU A C 1
ATOM 1483 O O . LEU A 1 187 ? -3.077 0.444 20.662 1.00 96.56 187 LEU A O 1
ATOM 1487 N N . GLN A 1 188 ? -1.057 -0.190 19.890 1.00 95.31 188 GLN A N 1
ATOM 1488 C CA . GLN A 1 188 ? -0.362 0.016 21.160 1.00 95.31 188 GLN A CA 1
ATOM 1489 C C . GLN A 1 188 ? -0.465 1.478 21.605 1.00 95.31 188 GLN A C 1
ATOM 1491 O O . GLN A 1 188 ? -0.860 1.762 22.737 1.00 95.31 188 GLN A O 1
ATOM 1496 N N . LEU A 1 189 ? -0.225 2.414 20.686 1.00 94.00 189 LEU A N 1
ATOM 1497 C CA . LEU A 1 189 ? -0.309 3.832 20.993 1.00 94.00 189 LEU A CA 1
ATOM 1498 C C . LEU A 1 189 ? -1.704 4.286 21.406 1.00 94.00 189 LEU A C 1
ATOM 1500 O O . LEU A 1 189 ? -1.870 5.097 22.320 1.00 94.00 189 LEU A O 1
ATOM 1504 N N . CYS A 1 190 ? -2.719 3.774 20.721 1.00 94.25 190 CYS A N 1
ATOM 1505 C CA . CYS A 1 190 ? -4.102 4.042 21.057 1.00 94.25 190 CYS A CA 1
ATOM 1506 C C . CYS A 1 190 ? -4.431 3.569 22.476 1.00 94.25 190 CYS A C 1
ATOM 1508 O O . CYS A 1 190 ? -5.084 4.301 23.218 1.00 94.25 190 CYS A O 1
ATOM 1510 N N . ARG A 1 191 ? -3.944 2.387 22.875 1.00 93.94 191 ARG A N 1
ATOM 1511 C CA . ARG A 1 191 ? -4.132 1.840 24.227 1.00 93.94 191 ARG A CA 1
ATOM 1512 C C . ARG A 1 191 ? -3.456 2.702 25.292 1.00 93.94 191 ARG A C 1
ATOM 1514 O O . ARG A 1 191 ? -4.093 3.018 26.293 1.00 93.94 191 ARG A O 1
ATOM 1521 N N . GLU A 1 192 ? -2.227 3.147 25.046 1.00 92.75 192 GLU A N 1
ATOM 1522 C CA . GLU A 1 192 ? -1.494 4.045 25.951 1.00 92.75 192 GLU A CA 1
ATOM 1523 C C . GLU A 1 192 ? -2.199 5.401 26.112 1.00 92.75 192 GLU A C 1
ATOM 1525 O O . GLU A 1 192 ? -2.373 5.896 27.226 1.00 92.75 192 GLU A O 1
ATOM 1530 N N . ARG A 1 193 ? -2.670 5.991 25.005 1.00 90.06 193 ARG A N 1
ATOM 1531 C CA . ARG A 1 193 ? -3.354 7.297 25.011 1.00 90.06 193 ARG A CA 1
ATOM 1532 C C . ARG A 1 193 ? -4.784 7.241 25.544 1.00 90.06 193 ARG A C 1
ATOM 1534 O O . ARG A 1 193 ? -5.306 8.271 25.964 1.00 90.06 193 ARG A O 1
ATOM 1541 N N . ALA A 1 194 ? -5.431 6.076 25.525 1.00 86.75 194 ALA A N 1
ATOM 1542 C CA . ALA A 1 194 ? -6.819 5.944 25.952 1.00 86.75 194 ALA A CA 1
ATOM 1543 C C . ALA A 1 194 ? -7.024 6.325 27.424 1.00 86.75 194 ALA A C 1
ATOM 1545 O O . ALA A 1 194 ? -8.124 6.752 27.769 1.00 86.75 194 ALA A O 1
ATOM 1546 N N . MET A 1 195 ? -6.005 6.163 28.284 1.00 77.12 195 MET A N 1
ATOM 1547 C CA . MET A 1 195 ? -6.071 6.443 29.730 1.00 77.12 195 MET A CA 1
ATOM 1548 C C . MET A 1 195 ? -7.371 5.916 30.382 1.00 77.12 195 MET A C 1
ATOM 1550 O O . MET A 1 195 ? -8.022 6.604 31.163 1.00 77.12 195 MET A O 1
ATOM 1554 N N . GLY A 1 196 ? -7.816 4.717 29.986 1.00 75.56 196 GLY A N 1
ATOM 1555 C CA . GLY A 1 196 ? -9.040 4.078 30.495 1.00 75.56 196 GLY A CA 1
ATOM 1556 C C . GLY A 1 196 ? -10.375 4.584 29.921 1.00 75.56 196 GLY A C 1
ATOM 1557 O O . GLY A 1 196 ? -11.421 4.019 30.252 1.00 75.56 196 GLY A O 1
ATOM 1558 N N . LYS A 1 197 ? -10.376 5.594 29.037 1.00 84.75 197 LYS A N 1
ATOM 1559 C CA . LYS A 1 197 ? -11.594 6.123 28.384 1.00 84.75 197 LYS A CA 1
ATOM 1560 C C . LYS A 1 197 ? -12.214 5.134 27.395 1.00 84.75 197 LYS A C 1
ATOM 1562 O O . LYS A 1 197 ? -13.436 5.064 27.284 1.00 84.75 197 LYS A O 1
ATOM 1567 N N . HIS A 1 198 ? -11.378 4.355 26.708 1.00 90.19 198 HIS A N 1
ATOM 1568 C CA . HIS A 1 198 ? -11.801 3.395 25.691 1.00 90.19 198 HIS A CA 1
ATOM 1569 C C . HIS A 1 198 ? -11.163 2.017 25.891 1.00 90.19 198 HIS A C 1
ATOM 1571 O O . HIS A 1 198 ? -9.998 1.905 26.270 1.00 90.19 198 HIS A O 1
ATOM 1577 N N . LEU A 1 199 ? -11.933 0.975 25.585 1.00 93.50 199 LEU A N 1
ATOM 1578 C CA . LEU A 1 199 ? -11.519 -0.423 25.531 1.00 93.50 199 LEU A CA 1
ATOM 1579 C C . LEU A 1 199 ? -11.294 -0.811 24.068 1.00 93.50 199 LEU A C 1
ATOM 1581 O O . LEU A 1 199 ? -12.246 -0.906 23.291 1.00 93.50 199 LEU A O 1
ATOM 1585 N N . PHE A 1 200 ? -10.030 -1.017 23.698 1.00 95.44 200 PHE A N 1
ATOM 1586 C CA . PHE A 1 200 ? -9.640 -1.358 22.332 1.00 95.44 200 PHE A CA 1
ATOM 1587 C C . PHE A 1 200 ? -9.805 -2.854 22.058 1.00 95.44 200 PHE A C 1
ATOM 1589 O O . PHE A 1 200 ? -8.998 -3.655 22.536 1.00 95.44 200 PHE A O 1
ATOM 1596 N N . ALA A 1 201 ? -10.817 -3.206 21.260 1.00 94.81 201 ALA A N 1
ATOM 1597 C CA . ALA A 1 201 ? -11.088 -4.581 20.836 1.00 94.81 201 ALA A CA 1
ATOM 1598 C C . ALA A 1 201 ? -9.958 -5.135 19.955 1.00 94.81 201 ALA A C 1
ATOM 1600 O O . ALA A 1 201 ? -9.544 -6.285 20.107 1.00 94.81 201 ALA A O 1
ATOM 1601 N N . GLY A 1 202 ? -9.402 -4.291 19.086 1.00 96.31 202 GLY A N 1
ATOM 1602 C CA . GLY A 1 202 ? -8.294 -4.687 18.240 1.00 96.31 202 GLY A CA 1
ATOM 1603 C C . GLY A 1 202 ? -7.955 -3.693 17.144 1.00 96.31 202 GLY A C 1
ATOM 1604 O O . GLY A 1 202 ? -8.153 -2.481 17.295 1.00 96.31 202 GLY A O 1
ATOM 1605 N N . LEU A 1 203 ? -7.418 -4.234 16.055 1.00 97.75 203 LEU A N 1
ATOM 1606 C CA . LEU A 1 203 ? -6.906 -3.500 14.907 1.00 97.75 203 LEU A CA 1
ATOM 1607 C C . LEU A 1 203 ? -7.671 -3.887 13.638 1.00 97.75 203 LEU A C 1
ATOM 1609 O O . LEU A 1 203 ? -7.755 -5.066 13.296 1.00 97.75 203 LEU A O 1
ATOM 1613 N N . ARG A 1 204 ? -8.153 -2.870 12.919 1.00 97.88 204 ARG A N 1
ATOM 1614 C CA . ARG A 1 204 ? -8.649 -2.985 11.545 1.00 97.88 204 ARG A CA 1
ATOM 1615 C C . ARG A 1 204 ? -7.611 -2.433 10.586 1.00 97.88 204 ARG A C 1
ATOM 1617 O O . ARG A 1 204 ? -7.241 -1.260 10.679 1.00 97.88 204 ARG A O 1
ATOM 1624 N N . ILE A 1 205 ? -7.161 -3.271 9.667 1.00 98.06 205 ILE A N 1
ATOM 1625 C CA . ILE A 1 205 ? -6.248 -2.885 8.598 1.00 98.06 205 ILE A CA 1
ATOM 1626 C C . ILE A 1 205 ? -7.040 -2.734 7.307 1.00 98.06 205 ILE A C 1
ATOM 1628 O O . ILE A 1 205 ? -7.849 -3.595 6.975 1.00 98.06 205 ILE A O 1
ATOM 1632 N N . VAL A 1 206 ? -6.784 -1.654 6.575 1.00 98.19 206 VAL A N 1
ATOM 1633 C CA . VAL A 1 206 ? -7.353 -1.421 5.246 1.00 98.19 206 VAL A CA 1
ATOM 1634 C C . VAL A 1 206 ? -6.222 -1.304 4.229 1.00 98.19 206 VAL A C 1
ATOM 1636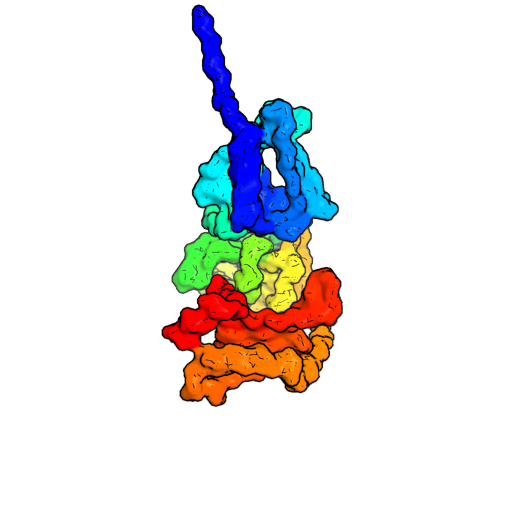 O O . VAL A 1 206 ? -5.393 -0.395 4.313 1.00 98.19 206 VAL A O 1
ATOM 1639 N N . VAL A 1 207 ? -6.179 -2.232 3.278 1.00 97.62 207 VAL A N 1
ATOM 1640 C CA . VAL A 1 207 ? -5.194 -2.260 2.186 1.00 97.62 207 VAL A CA 1
ATOM 1641 C C . VAL A 1 207 ? -5.875 -2.055 0.832 1.00 97.62 207 VAL A C 1
ATOM 1643 O O . VAL A 1 207 ? -7.085 -2.256 0.725 1.00 97.62 207 VAL A O 1
ATOM 1646 N N . PRO A 1 208 ? -5.135 -1.672 -0.221 1.00 96.81 208 PRO A N 1
ATOM 1647 C CA . PRO A 1 208 ? -5.673 -1.623 -1.571 1.00 96.81 208 PRO A CA 1
ATOM 1648 C C . PRO A 1 208 ? -6.204 -2.981 -2.030 1.00 96.81 208 PRO A C 1
ATOM 1650 O O . PRO A 1 208 ? -5.622 -4.024 -1.714 1.00 96.81 208 PRO A O 1
ATOM 1653 N N . ALA A 1 209 ? -7.268 -2.962 -2.828 1.00 93.12 209 ALA A N 1
ATOM 1654 C CA . ALA A 1 209 ? -7.800 -4.165 -3.457 1.00 93.12 209 ALA A CA 1
ATOM 1655 C C . ALA A 1 209 ? -6.712 -4.941 -4.226 1.00 93.12 209 ALA A C 1
ATOM 1657 O O . ALA A 1 209 ? -5.937 -4.360 -4.989 1.00 93.12 209 ALA A O 1
ATOM 1658 N N . GLY A 1 210 ? -6.643 -6.256 -4.004 1.00 89.75 210 GLY A N 1
ATOM 1659 C CA . GLY A 1 210 ? -5.675 -7.156 -4.630 1.00 89.75 210 GLY A CA 1
ATOM 1660 C C . GLY A 1 210 ? -4.304 -7.216 -3.949 1.00 89.75 210 GLY A C 1
ATOM 1661 O O . GLY A 1 210 ? -3.407 -7.881 -4.467 1.00 89.75 210 GLY A O 1
ATOM 1662 N N . THR A 1 211 ? -4.111 -6.548 -2.806 1.00 91.75 211 THR A N 1
ATOM 1663 C CA . THR A 1 211 ? -2.814 -6.495 -2.099 1.00 91.75 211 THR A CA 1
ATOM 1664 C C . THR A 1 211 ? -2.821 -7.157 -0.719 1.00 91.75 211 THR A C 1
ATOM 1666 O O . THR A 1 211 ? -1.806 -7.159 -0.024 1.00 91.75 211 THR A O 1
ATOM 1669 N N . ALA A 1 212 ? -3.930 -7.782 -0.313 1.00 92.06 212 ALA A N 1
ATOM 1670 C CA . ALA A 1 212 ? -4.065 -8.377 1.018 1.00 92.06 212 ALA A CA 1
ATOM 1671 C C . ALA A 1 212 ? -3.170 -9.595 1.292 1.00 92.06 212 ALA A C 1
ATOM 1673 O O . ALA A 1 212 ? -2.942 -9.917 2.457 1.00 92.06 212 ALA A O 1
ATOM 1674 N N . ALA A 1 213 ? -2.655 -10.271 0.260 1.00 88.50 213 ALA A N 1
ATOM 1675 C CA . ALA A 1 213 ? -2.047 -11.600 0.378 1.00 88.50 213 ALA A CA 1
ATOM 1676 C C . ALA A 1 213 ? -0.942 -11.699 1.448 1.00 88.50 213 ALA A C 1
ATOM 1678 O O . ALA A 1 213 ? -0.992 -12.581 2.307 1.00 88.50 213 ALA A O 1
ATOM 1679 N N . LEU A 1 214 ? 0.037 -10.785 1.441 1.00 89.62 214 LEU A N 1
ATOM 1680 C CA . LEU A 1 214 ? 1.129 -10.816 2.421 1.00 89.62 214 LEU A CA 1
ATOM 1681 C C . LEU A 1 214 ? 0.638 -10.491 3.838 1.00 89.62 214 LEU A C 1
ATOM 1683 O O . LEU A 1 214 ? 1.061 -11.122 4.809 1.00 89.62 214 LEU A O 1
ATOM 1687 N N . THR A 1 215 ? -0.257 -9.511 3.961 1.00 93.56 215 THR A N 1
ATOM 1688 C CA . THR A 1 215 ? -0.830 -9.101 5.245 1.00 93.56 215 THR A CA 1
ATOM 1689 C C . THR A 1 215 ? -1.650 -10.233 5.862 1.00 93.56 215 THR A C 1
ATOM 1691 O O . THR A 1 215 ? -1.460 -10.523 7.040 1.00 93.56 215 THR A O 1
ATOM 1694 N N . LEU A 1 216 ? -2.461 -10.946 5.070 1.00 92.19 216 LEU A N 1
ATOM 1695 C CA . LEU A 1 216 ? -3.187 -12.149 5.500 1.00 92.19 216 LEU A CA 1
ATOM 1696 C C . LEU A 1 216 ? -2.234 -13.235 5.999 1.00 92.19 216 LEU A C 1
ATOM 1698 O O . LEU A 1 216 ? -2.399 -13.731 7.114 1.00 92.19 216 LEU A O 1
ATOM 1702 N N . ALA A 1 217 ? -1.199 -13.547 5.212 1.00 89.44 217 ALA A N 1
ATOM 1703 C CA . ALA A 1 217 ? -0.219 -14.573 5.558 1.00 89.44 217 ALA A CA 1
ATOM 1704 C C . ALA A 1 217 ? 0.470 -14.295 6.902 1.00 89.44 217 ALA A C 1
ATOM 1706 O O . ALA A 1 217 ? 0.757 -15.228 7.644 1.00 89.44 217 ALA A O 1
ATOM 1707 N N . ARG A 1 218 ? 0.713 -13.021 7.240 1.00 92.06 218 ARG A N 1
ATOM 1708 C CA . ARG A 1 218 ? 1.289 -12.618 8.533 1.00 92.06 218 ARG A CA 1
ATOM 1709 C C . ARG A 1 218 ? 0.250 -12.559 9.655 1.00 92.06 218 ARG A C 1
ATOM 1711 O O . ARG A 1 218 ? 0.551 -12.981 10.768 1.00 92.06 218 ARG A O 1
ATOM 1718 N N . MET A 1 219 ? -0.957 -12.058 9.379 1.00 92.75 219 MET A N 1
ATOM 1719 C CA . MET A 1 219 ? -2.033 -11.937 10.373 1.00 92.75 219 MET A CA 1
ATOM 1720 C C . MET A 1 219 ? -2.479 -13.292 10.926 1.00 92.75 219 MET A C 1
ATOM 1722 O O . MET A 1 219 ? -2.826 -13.366 12.101 1.00 92.75 219 MET A O 1
ATOM 1726 N N . ALA A 1 220 ? -2.392 -14.361 10.128 1.00 89.88 220 ALA A N 1
ATOM 1727 C CA . ALA A 1 220 ? -2.707 -15.726 10.556 1.00 89.88 220 ALA A CA 1
ATOM 1728 C C . ALA A 1 220 ? -1.871 -16.223 11.754 1.00 89.88 220 ALA A C 1
ATOM 1730 O O . ALA A 1 220 ? -2.303 -17.114 12.479 1.00 89.88 220 ALA A O 1
ATOM 1731 N N . TRP A 1 221 ? -0.698 -15.628 11.996 1.00 90.88 221 TRP A N 1
ATOM 1732 C CA . TRP A 1 221 ? 0.196 -15.991 13.102 1.00 90.88 221 TRP A CA 1
ATOM 1733 C C . TRP A 1 221 ? 0.068 -15.072 14.324 1.00 90.88 221 TRP A C 1
ATOM 1735 O O . TRP A 1 221 ? 0.804 -15.233 15.299 1.00 90.88 221 TRP A O 1
ATOM 1745 N N . LEU A 1 222 ? -0.839 -14.090 14.297 1.00 93.00 222 LEU A N 1
ATOM 1746 C CA . LEU A 1 222 ? -1.041 -13.184 15.424 1.00 93.00 222 LEU A CA 1
ATOM 1747 C C . LEU A 1 222 ? -1.876 -13.843 16.518 1.00 93.00 222 LEU A C 1
ATOM 1749 O O . LEU A 1 222 ? -2.842 -14.553 16.259 1.00 93.00 222 LEU A O 1
ATOM 1753 N N . ASN A 1 223 ? -1.529 -13.560 17.774 1.00 92.31 223 ASN A N 1
ATOM 1754 C CA . ASN A 1 223 ? -2.234 -14.126 18.916 1.00 92.31 223 ASN A CA 1
ATOM 1755 C C . ASN A 1 223 ? -3.644 -13.504 19.050 1.00 92.31 223 ASN A C 1
ATOM 1757 O O . ASN A 1 223 ? -3.746 -12.306 19.349 1.00 92.31 223 ASN A O 1
ATOM 1761 N N . PRO A 1 224 ? -4.730 -14.289 18.911 1.00 91.31 224 PRO A N 1
ATOM 1762 C CA . PRO A 1 224 ? -6.098 -13.774 18.990 1.00 91.31 224 PRO A CA 1
ATOM 1763 C C . PRO A 1 224 ? -6.514 -13.381 20.417 1.00 91.31 224 PRO A C 1
ATOM 1765 O O . PRO A 1 224 ? -7.518 -12.701 20.605 1.00 91.31 224 PRO A O 1
ATOM 1768 N N . ARG A 1 225 ? -5.751 -13.779 21.447 1.00 92.62 225 ARG A N 1
ATOM 1769 C CA . ARG A 1 225 ? -6.031 -13.415 22.848 1.00 92.62 225 ARG A CA 1
ATOM 1770 C C . ARG A 1 225 ? -5.602 -11.987 23.198 1.00 92.62 225 ARG A C 1
ATOM 1772 O O . ARG A 1 225 ? -6.057 -11.457 24.204 1.00 92.62 225 ARG A O 1
ATOM 1779 N N . ILE A 1 226 ? -4.715 -11.376 22.406 1.00 92.75 226 ILE A N 1
ATOM 1780 C CA . ILE A 1 226 ? -4.152 -10.040 22.689 1.00 92.75 226 ILE A CA 1
ATOM 1781 C C . ILE A 1 226 ? -4.987 -8.928 22.038 1.00 92.75 226 ILE A C 1
ATOM 1783 O O . ILE A 1 226 ? -5.079 -7.809 22.557 1.00 92.75 226 ILE A O 1
ATOM 1787 N N . ALA A 1 227 ? -5.570 -9.210 20.877 1.00 95.25 227 ALA A N 1
ATOM 1788 C CA . ALA A 1 227 ? -6.418 -8.299 20.125 1.00 95.25 227 ALA A CA 1
ATOM 1789 C C . ALA A 1 227 ? -7.194 -9.080 19.063 1.00 95.25 227 ALA A C 1
ATOM 1791 O O . ALA A 1 227 ? -6.777 -10.160 18.648 1.00 95.25 227 ALA A O 1
ATOM 1792 N N . GLN A 1 228 ? -8.287 -8.492 18.591 1.00 95.50 228 GLN A N 1
ATOM 1793 C CA . GLN A 1 228 ? -8.923 -8.913 17.349 1.00 95.50 228 GLN A CA 1
ATOM 1794 C C . GLN A 1 228 ? -8.183 -8.294 16.152 1.00 95.50 228 GLN A C 1
ATOM 1796 O O . GLN A 1 228 ? -7.775 -7.129 16.194 1.00 95.50 228 GLN A O 1
ATOM 1801 N N . TRP A 1 229 ? -7.997 -9.078 15.094 1.00 95.94 229 TRP A N 1
ATOM 1802 C CA . TRP A 1 229 ? -7.229 -8.696 13.911 1.00 95.94 229 TRP A CA 1
ATOM 1803 C C . TRP A 1 229 ? -8.131 -8.817 12.687 1.00 95.94 229 TRP A C 1
ATOM 1805 O O . TRP A 1 229 ? -8.466 -9.925 12.280 1.00 95.94 229 TRP A O 1
ATOM 1815 N N . GLU A 1 230 ? -8.532 -7.689 12.111 1.00 96.31 230 GLU A N 1
ATOM 1816 C CA . GLU A 1 230 ? -9.410 -7.666 10.939 1.00 96.31 230 GLU A CA 1
ATOM 1817 C C . GLU A 1 230 ? -8.700 -7.000 9.758 1.00 96.31 230 GLU A C 1
ATOM 1819 O O . GLU A 1 230 ? -8.051 -5.961 9.920 1.00 96.31 230 GLU A O 1
ATOM 1824 N N . LEU A 1 231 ? -8.839 -7.583 8.567 1.00 96.94 231 LEU A N 1
ATOM 1825 C CA . LEU A 1 231 ? -8.305 -7.041 7.323 1.00 96.94 231 LEU A CA 1
ATOM 1826 C C . LEU A 1 231 ? -9.436 -6.751 6.343 1.00 96.94 231 LEU A C 1
ATOM 1828 O O . LEU A 1 231 ? -10.352 -7.552 6.174 1.00 96.94 231 LEU A O 1
ATOM 1832 N N . TYR A 1 232 ? -9.318 -5.623 5.658 1.00 97.75 232 TYR A N 1
ATOM 1833 C CA . TYR A 1 232 ? -10.228 -5.206 4.609 1.00 97.75 232 TYR A CA 1
ATOM 1834 C C . TYR A 1 232 ? -9.442 -4.767 3.378 1.00 97.75 232 TYR A C 1
ATOM 1836 O O . TYR A 1 232 ? -8.401 -4.116 3.486 1.00 97.75 232 TYR A O 1
ATOM 1844 N N . GLU A 1 233 ? -9.973 -5.093 2.210 1.00 97.25 233 GLU A N 1
ATOM 1845 C CA . GLU A 1 233 ? -9.544 -4.538 0.934 1.00 97.25 233 GLU A CA 1
ATOM 1846 C C . GLU A 1 233 ? -10.465 -3.390 0.538 1.00 97.25 233 GLU A C 1
ATOM 1848 O O . GLU A 1 233 ? -11.685 -3.518 0.608 1.00 97.25 233 GLU A O 1
ATOM 1853 N N . LEU A 1 234 ? -9.878 -2.267 0.133 1.00 97.62 234 LEU A N 1
ATOM 1854 C CA . LEU A 1 234 ? -10.596 -1.093 -0.344 1.00 97.62 234 LEU A CA 1
ATOM 1855 C C . LEU A 1 234 ? -10.230 -0.819 -1.801 1.00 97.62 234 LEU A C 1
ATOM 1857 O O . LEU A 1 234 ? -9.066 -0.551 -2.113 1.00 97.62 234 LEU A O 1
ATOM 1861 N N . ASP A 1 235 ? -11.229 -0.827 -2.679 1.00 93.62 235 ASP A N 1
ATOM 1862 C CA . ASP A 1 235 ? -11.116 -0.215 -4.001 1.00 93.62 235 ASP A CA 1
ATOM 1863 C C . ASP A 1 235 ? -11.582 1.249 -3.914 1.00 93.62 235 ASP A C 1
ATOM 1865 O O . ASP A 1 235 ? -12.772 1.516 -3.750 1.00 93.62 235 ASP A O 1
ATOM 1869 N N . PRO A 1 236 ? -10.682 2.241 -4.026 1.00 85.19 236 PRO A N 1
ATOM 1870 C CA . PRO A 1 236 ? -11.063 3.643 -3.905 1.00 85.19 236 PRO A CA 1
ATOM 1871 C C . PRO A 1 236 ? -11.871 4.179 -5.095 1.00 85.19 236 PRO A C 1
ATOM 1873 O O . PRO A 1 236 ? -12.380 5.294 -4.995 1.00 85.19 236 PRO A O 1
ATOM 1876 N N . ARG A 1 237 ? -11.979 3.444 -6.215 1.00 86.38 237 ARG A N 1
ATOM 1877 C CA . ARG A 1 237 ? -12.802 3.852 -7.368 1.00 86.38 237 ARG A CA 1
ATOM 1878 C C . ARG A 1 237 ? -14.271 3.501 -7.160 1.00 86.38 237 ARG A C 1
ATOM 1880 O O . ARG A 1 237 ? -15.127 4.354 -7.374 1.00 86.38 237 ARG A O 1
ATOM 1887 N N . SER A 1 238 ? -14.548 2.265 -6.754 1.00 90.69 238 SER A N 1
ATOM 1888 C CA . SER A 1 238 ? -15.899 1.793 -6.415 1.00 90.69 238 SER A CA 1
ATOM 1889 C C . SER A 1 238 ? -16.307 2.130 -4.974 1.00 90.69 238 SER A C 1
ATOM 1891 O O . SER A 1 238 ? -17.481 2.044 -4.624 1.00 90.69 238 SER A O 1
ATOM 1893 N N . GLU A 1 239 ? -15.343 2.531 -4.140 1.00 93.38 239 GLU A N 1
ATOM 1894 C CA . GLU A 1 239 ? -15.459 2.653 -2.685 1.00 93.38 239 GLU A CA 1
ATOM 1895 C C . GLU A 1 239 ? -15.847 1.332 -1.986 1.00 93.38 239 GLU A C 1
ATOM 1897 O O . GLU A 1 239 ? -16.280 1.345 -0.832 1.00 93.38 239 GLU A O 1
ATOM 1902 N N . GLU A 1 240 ? -15.718 0.183 -2.648 1.00 95.38 240 GLU A N 1
ATOM 1903 C CA . GLU A 1 240 ? -16.073 -1.111 -2.070 1.00 95.38 240 GLU A CA 1
ATOM 1904 C C . GLU A 1 240 ? -15.065 -1.521 -0.986 1.00 95.38 240 GLU A C 1
ATOM 1906 O O . GLU A 1 240 ? -13.854 -1.501 -1.212 1.00 95.38 240 GLU A O 1
ATOM 1911 N N . LEU A 1 241 ? -15.575 -1.883 0.198 1.00 97.56 241 LEU A N 1
ATOM 1912 C CA . LEU A 1 241 ? -14.780 -2.367 1.327 1.00 97.56 241 LEU A CA 1
ATOM 1913 C C . LEU A 1 241 ? -15.092 -3.839 1.558 1.00 97.56 241 LEU A C 1
ATOM 1915 O O . LEU A 1 241 ? -16.142 -4.180 2.099 1.00 97.56 241 LEU A O 1
ATOM 1919 N N . THR A 1 242 ? -14.168 -4.703 1.164 1.00 96.25 242 THR A N 1
ATOM 1920 C CA . THR A 1 242 ? -14.355 -6.151 1.220 1.00 96.25 242 THR A CA 1
ATOM 1921 C C . THR A 1 242 ? -13.605 -6.724 2.421 1.00 96.25 242 THR A C 1
ATOM 1923 O O . THR A 1 242 ? -12.384 -6.558 2.496 1.00 96.25 242 THR A O 1
ATOM 1926 N N . PRO A 1 243 ? -14.275 -7.395 3.375 1.00 95.94 243 PRO A N 1
ATOM 1927 C CA . PRO A 1 243 ? -13.582 -8.099 4.446 1.00 95.94 243 PRO A CA 1
ATOM 1928 C C . PRO A 1 243 ? -12.758 -9.261 3.877 1.00 95.94 243 PRO A C 1
ATOM 1930 O O . PRO A 1 243 ? -13.201 -9.972 2.975 1.00 95.94 243 PRO A O 1
ATOM 1933 N N . ARG A 1 244 ? -11.555 -9.463 4.417 1.00 93.06 244 ARG A N 1
ATOM 1934 C CA . ARG A 1 244 ? -10.680 -10.591 4.083 1.00 93.06 244 ARG A CA 1
ATOM 1935 C C . ARG A 1 244 ? -10.396 -11.394 5.342 1.00 93.06 244 ARG A C 1
ATOM 1937 O O . ARG A 1 244 ? -9.951 -10.846 6.349 1.00 93.06 244 ARG A O 1
ATOM 1944 N N . GLU A 1 245 ? -10.632 -12.694 5.276 1.00 85.12 245 GLU A N 1
ATOM 1945 C CA . GLU A 1 245 ? -10.433 -13.579 6.416 1.00 85.12 245 GLU A CA 1
ATOM 1946 C C . GLU A 1 245 ? -8.980 -14.084 6.462 1.00 85.12 245 GLU A C 1
ATOM 1948 O O . GLU A 1 245 ? -8.507 -14.642 5.476 1.00 85.12 245 GLU A O 1
ATOM 1953 N N . PRO A 1 246 ? -8.244 -13.929 7.582 1.00 74.56 246 PRO A N 1
ATOM 1954 C CA . PRO A 1 246 ? -6.875 -14.444 7.706 1.00 74.56 246 PRO A CA 1
ATOM 1955 C C . PRO A 1 246 ? -6.747 -15.956 7.484 1.00 74.56 246 PRO A C 1
ATOM 1957 O O . PRO A 1 246 ? -5.687 -16.412 7.065 1.00 74.56 246 PRO A O 1
ATOM 1960 N N . ALA A 1 247 ? -7.818 -16.711 7.753 1.00 70.31 247 ALA A N 1
ATOM 1961 C CA . ALA A 1 247 ? -7.905 -18.149 7.504 1.00 70.31 247 ALA A CA 1
ATOM 1962 C C . ALA A 1 247 ? -8.248 -18.496 6.041 1.00 70.31 247 ALA A C 1
ATOM 1964 O O . ALA A 1 247 ? -8.097 -19.652 5.642 1.00 70.31 247 ALA A O 1
ATOM 1965 N N . ASP A 1 248 ? -8.666 -17.515 5.228 1.00 67.69 248 ASP A N 1
ATOM 1966 C CA . ASP A 1 248 ? -8.857 -17.668 3.784 1.00 67.69 248 ASP A CA 1
ATOM 1967 C C . ASP A 1 248 ? -7.487 -17.669 3.090 1.00 67.69 248 ASP A C 1
ATOM 1969 O O . ASP A 1 248 ? -7.048 -16.710 2.451 1.00 67.69 248 ASP A O 1
ATOM 1973 N N . HIS A 1 249 ? -6.780 -18.787 3.243 1.00 57.53 249 HIS A N 1
ATOM 1974 C CA . HIS A 1 249 ? -5.579 -19.127 2.486 1.00 57.53 249 HIS A CA 1
ATOM 1975 C C . HIS A 1 249 ? -5.929 -19.639 1.079 1.00 57.53 249 HIS A C 1
ATOM 1977 O O . HIS A 1 249 ? -5.274 -20.566 0.592 1.00 57.53 249 HIS A O 1
ATOM 1983 N N . GLY A 1 250 ? -6.980 -19.091 0.447 1.00 54.72 250 GLY A N 1
ATOM 1984 C CA . GLY A 1 250 ? -7.435 -19.474 -0.886 1.00 54.72 250 GLY A CA 1
ATOM 1985 C C . GLY A 1 250 ? -6.256 -19.703 -1.830 1.00 54.72 250 GLY A C 1
ATOM 1986 O O . GLY A 1 250 ? -5.366 -18.859 -1.908 1.00 54.72 250 GLY A O 1
ATOM 1987 N N . ASN A 1 251 ? -6.244 -20.887 -2.461 1.00 51.22 251 ASN A N 1
ATOM 1988 C CA . ASN A 1 251 ? -5.196 -21.449 -3.319 1.00 51.22 251 ASN A CA 1
ATOM 1989 C C . ASN A 1 251 ? -3.894 -20.643 -3.304 1.00 51.22 251 ASN A C 1
ATOM 1991 O O . ASN A 1 251 ? -3.703 -19.758 -4.146 1.00 51.22 251 ASN A O 1
ATOM 1995 N N . LEU A 1 252 ? -2.977 -20.987 -2.388 1.00 53.25 252 LEU A N 1
ATOM 1996 C CA . LEU A 1 252 ? -1.562 -20.670 -2.564 1.00 53.25 252 LEU A CA 1
ATOM 1997 C C . LEU A 1 252 ? -1.250 -20.947 -4.037 1.00 53.25 252 LEU A C 1
ATOM 1999 O O . LEU A 1 252 ? -1.356 -22.092 -4.476 1.00 53.25 252 LEU A O 1
ATOM 2003 N N . LYS A 1 253 ? -0.941 -19.908 -4.826 1.00 48.56 253 LYS A N 1
ATOM 2004 C CA . LYS A 1 253 ? -0.409 -20.080 -6.181 1.00 48.56 253 LYS A CA 1
ATOM 2005 C C . LYS A 1 253 ? 0.968 -20.718 -6.017 1.00 48.56 253 LYS A C 1
ATOM 2007 O O . LYS A 1 253 ? 1.998 -20.059 -6.116 1.00 48.56 253 LYS A O 1
ATOM 2012 N N . THR A 1 254 ? 0.985 -22.013 -5.735 1.00 50.53 254 THR A N 1
ATOM 2013 C CA . THR A 1 254 ? 2.150 -22.881 -5.723 1.00 50.53 254 THR A CA 1
ATOM 2014 C C . THR A 1 254 ? 2.509 -23.139 -7.173 1.00 50.53 254 THR A C 1
ATOM 2016 O O . THR A 1 254 ? 2.347 -24.225 -7.720 1.00 50.53 254 THR A O 1
ATOM 2019 N N . ARG A 1 255 ? 2.990 -22.093 -7.849 1.00 51.66 255 ARG A N 1
ATOM 2020 C CA . ARG A 1 255 ? 3.683 -22.297 -9.109 1.00 51.66 255 ARG A CA 1
ATOM 2021 C C . ARG A 1 255 ? 5.022 -22.926 -8.758 1.00 51.66 255 ARG A C 1
ATOM 2023 O O . ARG A 1 255 ? 5.979 -22.226 -8.438 1.00 51.66 255 ARG A O 1
ATOM 2030 N N . LEU A 1 256 ? 5.075 -24.250 -8.816 1.00 57.38 256 LEU A N 1
ATOM 2031 C CA . LEU A 1 256 ? 6.334 -24.964 -8.929 1.00 57.38 256 LEU A CA 1
ATOM 2032 C C . LEU A 1 256 ? 6.935 -24.566 -10.278 1.00 57.38 256 LEU A C 1
ATOM 2034 O O . LEU A 1 256 ? 6.496 -25.007 -11.338 1.00 57.38 256 LEU A O 1
ATOM 2038 N N . ILE A 1 257 ? 7.880 -23.632 -10.242 1.00 66.69 257 ILE A N 1
ATOM 2039 C CA . ILE A 1 257 ? 8.746 -23.372 -11.385 1.00 66.69 257 ILE A CA 1
ATOM 2040 C C . ILE A 1 257 ? 9.699 -24.558 -11.510 1.00 66.69 257 ILE A C 1
ATOM 204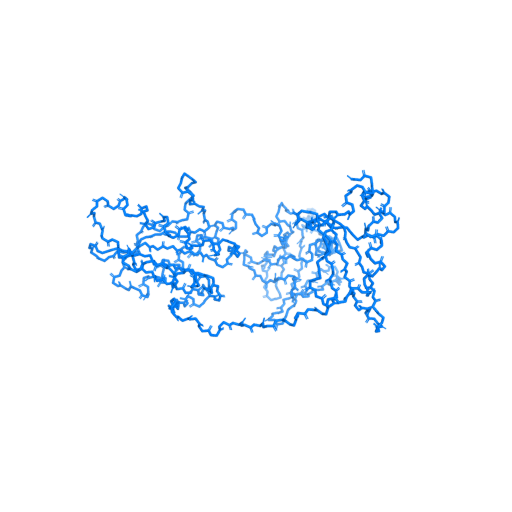2 O O . ILE A 1 257 ? 10.257 -25.014 -10.512 1.00 66.69 257 ILE A O 1
ATOM 2046 N N . HIS A 1 258 ? 9.853 -25.085 -12.725 1.00 68.50 258 HIS A N 1
ATOM 2047 C CA . HIS A 1 258 ? 10.823 -26.144 -12.974 1.00 68.50 258 HIS A CA 1
ATOM 2048 C C . HIS A 1 258 ? 12.203 -25.676 -12.515 1.00 68.50 258 HIS A C 1
ATOM 2050 O O . HIS A 1 258 ? 12.674 -24.618 -12.940 1.00 68.50 258 HIS A O 1
ATOM 2056 N N . ALA A 1 259 ? 12.841 -26.472 -11.655 1.00 75.50 259 ALA A N 1
ATOM 2057 C CA . ALA A 1 259 ? 14.245 -26.278 -11.348 1.00 75.50 259 ALA A CA 1
ATOM 2058 C C . ALA A 1 259 ? 15.029 -26.359 -12.671 1.00 75.50 259 ALA A C 1
ATOM 2060 O O . ALA A 1 259 ? 14.830 -27.314 -13.431 1.00 75.50 259 ALA A O 1
ATOM 2061 N N . PRO A 1 260 ? 15.857 -25.355 -12.997 1.00 77.75 260 PRO A N 1
ATOM 2062 C CA . PRO A 1 260 ? 16.625 -25.385 -14.229 1.00 77.75 260 PRO A CA 1
ATOM 2063 C C . PRO A 1 260 ? 17.629 -26.543 -14.184 1.00 77.75 260 PRO A C 1
ATOM 2065 O O . PRO A 1 260 ? 18.155 -26.868 -13.119 1.00 77.75 260 PRO A O 1
ATOM 2068 N N . ASN A 1 261 ? 17.888 -27.166 -15.338 1.00 82.19 261 ASN A N 1
ATOM 2069 C CA . ASN A 1 261 ? 18.917 -28.201 -15.455 1.00 82.19 261 ASN A CA 1
ATOM 2070 C C . ASN A 1 261 ? 20.259 -27.627 -14.953 1.00 82.19 261 ASN A C 1
ATOM 2072 O O . ASN A 1 261 ? 20.660 -26.578 -15.470 1.00 82.19 261 ASN A O 1
ATOM 2076 N N . PRO A 1 262 ? 20.923 -28.266 -13.965 1.00 83.56 262 PRO A N 1
ATOM 2077 C CA . PRO A 1 262 ? 22.150 -27.755 -13.356 1.00 83.56 262 PRO A CA 1
ATOM 2078 C C . PRO A 1 262 ? 23.350 -27.715 -14.304 1.00 83.56 262 PRO A C 1
ATOM 2080 O O . PRO A 1 262 ? 24.347 -27.093 -13.959 1.00 83.56 262 PRO A O 1
ATOM 2083 N N . ASP A 1 263 ? 23.274 -28.350 -15.475 1.00 87.56 263 ASP A N 1
ATOM 2084 C CA . ASP A 1 263 ? 24.274 -28.183 -16.527 1.00 87.56 263 ASP A CA 1
ATOM 2085 C C . ASP A 1 263 ? 24.442 -26.689 -16.860 1.00 87.56 263 ASP A C 1
ATOM 2087 O O . ASP A 1 263 ? 23.452 -25.989 -17.067 1.00 87.56 263 ASP A O 1
ATOM 2091 N N . THR A 1 264 ? 25.672 -26.180 -16.897 1.00 87.38 264 THR A N 1
ATOM 2092 C CA . THR A 1 264 ? 25.988 -24.777 -17.209 1.00 87.38 264 THR A CA 1
ATOM 2093 C C . THR A 1 264 ? 26.803 -24.612 -18.486 1.00 87.38 264 THR A C 1
ATOM 2095 O O . THR A 1 264 ? 27.150 -23.480 -18.801 1.00 87.38 264 THR A O 1
ATOM 2098 N N . THR A 1 265 ? 27.053 -25.680 -19.250 1.00 90.19 265 THR A N 1
ATOM 2099 C CA . THR A 1 265 ? 27.914 -25.674 -20.457 1.00 90.19 265 THR A CA 1
ATOM 2100 C C . THR A 1 265 ? 27.576 -24.559 -21.454 1.00 90.19 265 THR A C 1
ATOM 2102 O O . THR A 1 265 ? 28.441 -23.886 -22.009 1.00 90.19 265 THR A O 1
ATOM 2105 N N . ARG A 1 266 ? 26.285 -24.253 -21.624 1.00 88.94 266 ARG A N 1
ATOM 2106 C CA . ARG A 1 266 ? 25.799 -23.133 -22.459 1.00 88.94 266 ARG A CA 1
ATOM 2107 C C . ARG A 1 266 ? 26.284 -21.737 -22.030 1.00 88.94 266 ARG A C 1
ATOM 2109 O O . ARG A 1 266 ? 26.155 -20.788 -22.799 1.00 88.94 266 ARG A O 1
ATOM 2116 N N . PHE A 1 267 ? 26.807 -21.598 -20.815 1.00 91.75 267 PHE A N 1
ATOM 2117 C CA . PHE A 1 267 ? 27.370 -20.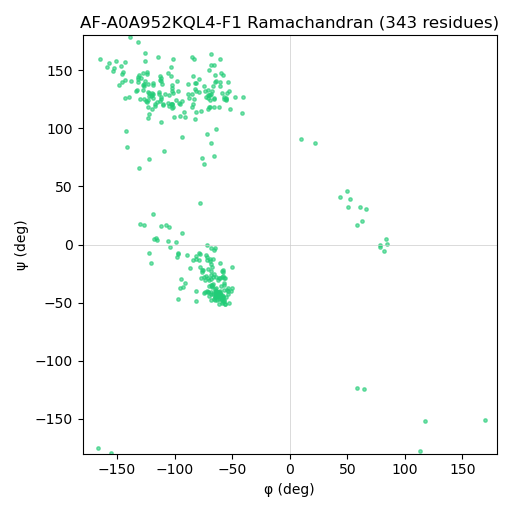364 -20.274 1.00 91.75 267 PHE A CA 1
ATOM 2118 C C . PHE A 1 267 ? 28.899 -20.373 -20.213 1.00 91.75 267 PHE A C 1
ATOM 2120 O O . PHE A 1 267 ? 29.453 -19.374 -19.766 1.00 91.75 267 PHE A O 1
ATOM 2127 N N . ASP A 1 268 ? 29.595 -21.416 -20.679 1.00 92.56 268 ASP A N 1
ATOM 2128 C CA . ASP A 1 268 ? 31.058 -21.537 -20.539 1.00 92.56 268 ASP A CA 1
ATOM 2129 C C . ASP A 1 268 ? 31.805 -20.306 -21.074 1.00 92.56 268 ASP A C 1
ATOM 2131 O O . ASP A 1 268 ? 32.713 -19.781 -20.429 1.00 92.56 268 ASP A O 1
ATOM 2135 N N . VAL A 1 269 ? 31.349 -19.761 -22.208 1.00 90.62 269 VAL A N 1
ATOM 2136 C CA . VAL A 1 269 ? 31.898 -18.527 -22.794 1.00 90.62 269 VAL A CA 1
ATOM 2137 C C . VAL A 1 269 ? 31.697 -17.317 -21.874 1.00 90.62 269 VAL A C 1
ATOM 2139 O O . VAL A 1 269 ? 32.596 -16.487 -21.743 1.00 90.62 269 VAL A O 1
ATOM 2142 N N . ALA A 1 270 ? 30.531 -17.190 -21.234 1.00 90.38 270 ALA A N 1
ATOM 2143 C CA . ALA A 1 270 ? 30.278 -16.098 -20.296 1.00 90.38 270 ALA A CA 1
ATOM 2144 C C . ALA A 1 270 ? 31.049 -16.270 -18.990 1.00 90.38 270 ALA A C 1
ATOM 2146 O O . ALA A 1 270 ? 31.592 -15.292 -18.486 1.00 90.38 270 ALA A O 1
ATOM 2147 N N . ILE A 1 271 ? 31.133 -17.497 -18.475 1.00 93.19 271 ILE A N 1
ATOM 2148 C CA . ILE A 1 271 ? 31.914 -17.820 -17.282 1.00 93.19 271 ILE A CA 1
ATOM 2149 C C . ILE A 1 271 ? 33.371 -17.421 -17.515 1.00 93.19 271 ILE A C 1
ATOM 2151 O O . ILE A 1 271 ? 33.920 -16.672 -16.714 1.00 93.19 271 ILE A O 1
ATOM 2155 N N . ALA A 1 272 ? 33.973 -17.819 -18.639 1.00 92.38 272 ALA A N 1
ATOM 2156 C CA . ALA A 1 272 ? 35.341 -17.432 -18.975 1.00 92.38 272 ALA A CA 1
ATOM 2157 C C . ALA A 1 272 ? 35.523 -15.902 -18.991 1.00 92.38 272 ALA A C 1
ATOM 2159 O O . ALA A 1 272 ? 36.388 -15.377 -18.290 1.00 92.38 272 ALA A O 1
ATOM 2160 N N . LYS A 1 273 ? 34.653 -15.178 -19.709 1.00 90.19 273 LYS A N 1
ATOM 2161 C CA . LYS A 1 273 ? 34.722 -13.710 -19.826 1.00 90.19 273 LYS A CA 1
ATOM 2162 C C . LYS A 1 273 ? 34.559 -12.983 -18.490 1.00 90.19 273 LYS A C 1
ATOM 2164 O O . LYS A 1 273 ? 35.265 -12.013 -18.240 1.00 90.19 273 LYS A O 1
ATOM 2169 N N . VAL A 1 274 ? 33.642 -13.425 -17.629 1.00 90.25 274 VAL A N 1
ATOM 2170 C CA . VAL A 1 274 ? 33.448 -12.803 -16.309 1.00 90.25 274 VAL A CA 1
ATOM 2171 C C . VAL A 1 274 ? 34.629 -13.115 -15.391 1.00 90.25 274 VAL A C 1
ATOM 2173 O O . VAL A 1 274 ? 35.124 -12.225 -14.706 1.00 90.25 274 VAL A O 1
ATOM 2176 N N . MET A 1 275 ? 35.147 -14.344 -15.411 1.00 91.12 275 MET A N 1
ATOM 2177 C CA . MET A 1 275 ? 36.280 -14.740 -14.567 1.00 91.12 275 MET A CA 1
ATOM 2178 C C . MET A 1 275 ? 37.599 -14.055 -14.963 1.00 91.12 275 MET A C 1
ATOM 2180 O O . MET A 1 275 ? 38.492 -13.911 -14.124 1.00 91.12 275 MET A O 1
ATOM 2184 N N . GLU A 1 276 ? 37.728 -13.584 -16.206 1.00 90.62 276 GLU A N 1
ATOM 2185 C CA . GLU A 1 276 ? 38.830 -12.713 -16.636 1.00 90.62 276 GLU A CA 1
ATOM 2186 C C . GLU A 1 276 ? 38.798 -11.329 -15.972 1.00 90.62 276 GLU A C 1
ATOM 2188 O O . GLU A 1 276 ? 39.865 -10.782 -15.679 1.00 90.62 276 GLU A O 1
ATOM 2193 N N . LEU A 1 277 ? 37.603 -10.792 -15.697 1.00 87.25 277 LEU A N 1
ATOM 2194 C CA . LEU A 1 277 ? 37.420 -9.510 -15.004 1.00 87.25 277 LEU A CA 1
ATOM 2195 C C . LEU A 1 277 ? 37.718 -9.616 -13.506 1.00 87.25 277 LEU A C 1
ATOM 2197 O O . LEU A 1 277 ? 38.132 -8.644 -12.887 1.00 87.25 277 LEU A O 1
ATOM 2201 N N . VAL A 1 278 ? 37.528 -10.800 -12.921 1.00 88.50 278 VAL A N 1
ATOM 2202 C CA . VAL A 1 278 ? 37.725 -11.020 -11.486 1.00 88.50 278 VAL A CA 1
ATOM 2203 C C . VAL A 1 278 ? 39.222 -11.163 -11.162 1.00 88.50 278 VAL A C 1
ATOM 2205 O O . VAL A 1 278 ? 39.910 -11.990 -11.784 1.00 88.50 278 VAL A O 1
ATOM 2208 N N . PRO A 1 279 ? 39.738 -10.435 -10.148 1.00 88.19 279 PRO A N 1
ATOM 2209 C CA . PRO A 1 279 ? 41.106 -10.600 -9.666 1.00 88.19 279 PRO A CA 1
ATOM 2210 C C . PRO A 1 279 ? 41.418 -12.055 -9.308 1.00 88.19 279 PRO A C 1
ATOM 2212 O O . PRO A 1 279 ? 40.601 -12.740 -8.693 1.00 88.19 279 PRO A O 1
ATOM 2215 N N . ALA A 1 280 ? 42.623 -12.530 -9.641 1.00 87.56 280 ALA A N 1
ATOM 2216 C CA . ALA A 1 280 ? 42.994 -13.942 -9.494 1.00 87.56 280 ALA A CA 1
ATOM 2217 C C . ALA A 1 280 ? 42.767 -14.496 -8.072 1.00 87.56 280 ALA A C 1
ATOM 2219 O O . ALA A 1 280 ? 42.306 -15.626 -7.929 1.00 87.56 280 ALA A O 1
ATOM 2220 N N . ALA A 1 281 ? 43.021 -13.681 -7.042 1.00 87.56 281 ALA A N 1
ATOM 2221 C CA . ALA A 1 281 ? 42.820 -14.044 -5.639 1.00 87.56 281 ALA A CA 1
ATOM 2222 C C . ALA A 1 281 ? 41.340 -14.256 -5.260 1.00 87.56 281 ALA A C 1
ATOM 2224 O O . ALA A 1 281 ? 41.044 -15.053 -4.375 1.00 87.56 281 ALA A O 1
ATOM 2225 N N . SER A 1 282 ? 40.412 -13.583 -5.945 1.00 86.12 282 SER A N 1
ATOM 2226 C CA . SER A 1 282 ? 38.976 -13.607 -5.633 1.00 86.12 282 SER A CA 1
ATOM 2227 C C . SER A 1 282 ? 38.191 -14.607 -6.481 1.00 86.12 282 SER A C 1
ATOM 2229 O O . SER A 1 282 ? 37.027 -14.865 -6.194 1.00 86.12 282 SER A O 1
ATOM 2231 N N . ARG A 1 283 ? 38.806 -15.214 -7.506 1.00 89.19 283 ARG A N 1
ATOM 2232 C CA . ARG A 1 283 ? 38.133 -16.166 -8.410 1.00 89.19 283 ARG A CA 1
ATOM 2233 C C . ARG A 1 283 ? 37.525 -17.360 -7.676 1.00 89.19 283 ARG A C 1
ATOM 2235 O O . ARG A 1 283 ? 36.418 -17.766 -8.001 1.00 89.19 283 ARG A O 1
ATOM 2242 N N . GLY A 1 284 ? 38.214 -17.893 -6.665 1.00 89.69 284 GLY A N 1
ATOM 2243 C CA . GLY A 1 284 ? 37.708 -19.013 -5.860 1.00 89.69 284 GLY A CA 1
ATOM 2244 C C . GLY A 1 284 ? 36.519 -18.659 -4.957 1.00 89.69 284 GLY A C 1
ATOM 2245 O O . GLY A 1 284 ? 35.879 -19.559 -4.427 1.00 89.69 284 GLY A O 1
ATOM 2246 N N . LEU A 1 285 ? 36.227 -17.366 -4.785 1.00 90.44 285 LEU A N 1
ATOM 2247 C CA . LEU A 1 285 ? 35.123 -16.856 -3.969 1.00 90.44 285 LEU A CA 1
ATOM 2248 C C . LEU A 1 285 ? 33.876 -16.529 -4.801 1.00 90.44 285 LEU A C 1
ATOM 2250 O O . LEU A 1 285 ? 32.841 -16.187 -4.231 1.00 90.44 285 LEU A O 1
ATOM 2254 N N . VAL A 1 286 ? 33.973 -16.591 -6.133 1.00 92.50 286 VAL A N 1
ATOM 2255 C CA . VAL A 1 286 ? 32.851 -16.288 -7.022 1.00 92.50 286 VAL A CA 1
ATOM 2256 C C . VAL A 1 286 ? 31.888 -17.464 -7.043 1.00 92.50 286 VAL A C 1
ATOM 2258 O O . VAL A 1 286 ? 32.197 -18.547 -7.540 1.00 92.50 286 VAL A O 1
ATOM 2261 N N . GLU A 1 287 ? 30.686 -17.224 -6.546 1.00 92.81 287 GLU A N 1
ATOM 2262 C CA . GLU A 1 287 ? 29.580 -18.162 -6.622 1.00 92.81 287 GLU A CA 1
ATOM 2263 C C . GLU A 1 287 ? 28.857 -18.002 -7.963 1.00 92.81 287 GLU A C 1
ATOM 2265 O O . GLU A 1 287 ? 28.459 -16.902 -8.351 1.00 92.81 287 GLU A O 1
ATOM 2270 N N . GLN A 1 288 ? 28.643 -19.115 -8.663 1.00 93.12 288 GLN A N 1
ATOM 2271 C CA . GLN A 1 288 ? 27.838 -19.162 -9.881 1.00 93.12 288 GLN A CA 1
ATOM 2272 C C . GLN A 1 288 ? 26.462 -19.721 -9.534 1.00 93.12 288 GLN A C 1
ATOM 2274 O O . GLN A 1 288 ? 26.340 -20.857 -9.070 1.00 93.12 288 GLN A O 1
ATOM 2279 N N . ARG A 1 289 ? 25.407 -18.930 -9.741 1.00 89.06 289 ARG A N 1
ATOM 2280 C CA . ARG A 1 289 ? 24.043 -19.323 -9.385 1.00 89.06 289 ARG A CA 1
ATOM 2281 C C . ARG A 1 289 ? 23.125 -19.293 -10.591 1.00 89.06 289 ARG A C 1
ATOM 2283 O O . ARG A 1 289 ? 22.778 -18.233 -11.108 1.00 89.06 289 ARG A O 1
ATOM 2290 N N . LEU A 1 290 ? 22.683 -20.478 -10.998 1.00 87.88 290 LEU A N 1
ATOM 2291 C CA . LEU A 1 290 ? 21.716 -20.632 -12.074 1.00 87.88 290 LEU A CA 1
ATOM 2292 C C . LEU A 1 290 ? 20.338 -20.133 -11.614 1.00 87.88 290 LEU A C 1
ATOM 2294 O O . LEU A 1 290 ? 19.772 -20.651 -10.650 1.00 87.88 290 LEU A O 1
ATOM 2298 N N . ARG A 1 291 ? 19.810 -19.101 -12.280 1.00 83.25 291 ARG A N 1
ATOM 2299 C CA . ARG A 1 291 ? 18.495 -18.510 -11.968 1.00 83.25 291 ARG A CA 1
ATOM 2300 C C . ARG A 1 291 ? 17.390 -19.135 -12.807 1.00 83.25 291 ARG A C 1
ATOM 2302 O O . ARG A 1 291 ? 16.283 -19.343 -12.318 1.00 83.25 291 ARG A O 1
ATOM 2309 N N . SER A 1 292 ? 17.702 -19.449 -14.061 1.00 83.44 292 SER A N 1
ATOM 2310 C CA . SER A 1 292 ? 16.783 -20.080 -15.005 1.00 83.44 292 SER A CA 1
ATOM 2311 C C . SER A 1 292 ? 17.550 -20.852 -16.081 1.00 83.44 292 SER A C 1
ATOM 2313 O O . SER A 1 292 ? 18.780 -20.876 -16.096 1.00 83.44 292 SER A O 1
ATOM 2315 N N . ALA A 1 293 ? 16.835 -21.468 -17.024 1.00 82.50 293 ALA A N 1
ATOM 2316 C CA . ALA A 1 293 ? 17.465 -22.090 -18.187 1.00 82.50 293 ALA A CA 1
ATOM 2317 C C . ALA A 1 293 ? 18.283 -21.087 -19.027 1.00 82.50 293 ALA A C 1
ATOM 2319 O O . ALA A 1 293 ? 19.214 -21.493 -19.710 1.00 82.50 293 ALA A O 1
ATOM 2320 N N . THR A 1 294 ? 17.991 -19.788 -18.950 1.00 86.44 294 THR A N 1
ATOM 2321 C CA . THR A 1 294 ? 18.609 -18.753 -19.790 1.00 86.44 294 THR A CA 1
ATOM 2322 C C . THR A 1 294 ? 19.391 -17.711 -18.999 1.00 86.44 294 THR A C 1
ATOM 2324 O O . THR A 1 294 ? 19.878 -16.761 -19.596 1.00 86.44 294 THR A O 1
ATOM 2327 N N . GLU A 1 295 ? 19.538 -17.861 -17.683 1.00 89.19 295 GLU A N 1
ATOM 2328 C CA . GLU A 1 295 ? 20.169 -16.845 -16.836 1.00 89.19 295 GLU A CA 1
ATOM 2329 C C . GLU A 1 295 ? 21.084 -17.457 -15.772 1.00 89.19 295 GLU A C 1
ATOM 2331 O O . GLU A 1 295 ? 20.656 -18.294 -14.966 1.00 89.19 295 GLU A O 1
ATOM 2336 N N . LEU A 1 296 ? 22.328 -16.978 -15.744 1.00 90.88 296 LEU A N 1
ATOM 2337 C CA . LEU A 1 296 ? 23.356 -17.322 -14.767 1.00 90.88 296 LEU A CA 1
ATOM 2338 C C . LEU A 1 296 ? 23.836 -16.049 -14.059 1.00 90.88 296 LEU A C 1
ATOM 2340 O O . LEU A 1 296 ? 24.216 -15.080 -14.713 1.00 90.88 296 LEU A O 1
ATOM 2344 N N . ALA A 1 297 ? 23.826 -16.054 -12.729 1.00 91.31 297 ALA A N 1
ATOM 2345 C CA . ALA A 1 297 ? 24.318 -14.953 -11.905 1.00 91.31 297 ALA A CA 1
ATOM 2346 C C . ALA A 1 297 ? 25.697 -15.275 -11.315 1.00 91.31 297 ALA A C 1
ATOM 2348 O O . ALA A 1 297 ? 25.951 -16.418 -10.930 1.00 91.31 297 ALA A O 1
ATOM 2349 N N . PHE A 1 298 ? 26.545 -14.256 -11.194 1.00 92.19 298 PHE A N 1
ATOM 2350 C CA . PHE A 1 298 ? 27.848 -14.315 -10.537 1.00 92.19 298 PHE A CA 1
ATOM 2351 C C . PHE A 1 298 ? 27.808 -13.461 -9.275 1.00 92.19 298 PHE A C 1
ATOM 2353 O O . PHE A 1 298 ? 27.480 -12.270 -9.324 1.00 92.19 298 PHE A O 1
ATOM 2360 N N . LEU A 1 299 ? 28.117 -14.081 -8.141 1.00 90.69 299 LEU A N 1
ATOM 2361 C CA . LEU A 1 299 ? 28.029 -13.457 -6.833 1.00 90.69 299 LEU A CA 1
ATOM 2362 C C . LEU A 1 299 ? 29.368 -13.520 -6.108 1.00 90.69 299 LEU A C 1
ATOM 2364 O O . LEU A 1 299 ? 30.124 -14.474 -6.259 1.00 90.69 299 LEU A O 1
ATOM 2368 N N . LEU A 1 300 ? 29.628 -12.516 -5.282 1.00 86.75 300 LEU A N 1
ATOM 2369 C CA . LEU A 1 300 ? 30.723 -12.501 -4.324 1.00 86.75 300 LEU A CA 1
ATOM 2370 C C . LEU A 1 300 ? 30.119 -12.264 -2.938 1.00 86.75 300 LEU A C 1
ATOM 2372 O O . LEU A 1 300 ? 29.457 -11.251 -2.720 1.00 86.75 300 LEU A O 1
ATOM 2376 N N . HIS A 1 301 ? 30.291 -13.214 -2.016 1.00 84.38 301 HIS A N 1
ATOM 2377 C CA . HIS A 1 301 ? 29.687 -13.166 -0.673 1.00 84.38 301 HIS A CA 1
ATOM 2378 C C . HIS A 1 301 ? 28.162 -12.923 -0.689 1.00 84.38 301 HIS A C 1
ATOM 2380 O O . HIS A 1 301 ? 27.625 -12.167 0.121 1.00 84.38 301 HIS A O 1
ATOM 2386 N N . GLY A 1 302 ? 27.459 -13.538 -1.645 1.00 82.81 302 GLY A N 1
ATOM 2387 C CA . GLY A 1 302 ? 26.011 -13.383 -1.819 1.00 82.81 302 GLY A CA 1
ATOM 2388 C C . GLY A 1 302 ? 25.557 -12.085 -2.503 1.00 82.81 302 GLY A C 1
ATOM 2389 O O . GLY A 1 302 ? 24.356 -11.918 -2.723 1.00 82.81 302 GLY A O 1
ATOM 2390 N N . LEU A 1 303 ? 26.476 -11.190 -2.881 1.00 81.50 303 LEU A N 1
ATOM 2391 C CA . LEU A 1 303 ? 26.176 -9.987 -3.660 1.00 81.50 303 LEU A CA 1
ATOM 2392 C C . LEU A 1 303 ? 26.427 -10.241 -5.144 1.00 81.50 303 LEU A C 1
ATOM 2394 O O . LEU A 1 303 ? 27.534 -10.591 -5.543 1.00 81.50 303 LEU A O 1
ATOM 2398 N N . GLU A 1 304 ? 25.395 -10.064 -5.963 1.00 86.81 304 GLU A N 1
ATOM 2399 C CA . GLU A 1 304 ? 25.503 -10.201 -7.414 1.00 86.81 304 GLU A CA 1
ATOM 2400 C C . GLU A 1 304 ? 26.256 -9.010 -8.013 1.00 86.81 304 GLU A C 1
ATOM 2402 O O . GLU A 1 304 ? 25.890 -7.860 -7.767 1.00 86.81 304 GLU A O 1
ATOM 2407 N N . PHE A 1 305 ? 27.303 -9.293 -8.790 1.00 87.94 305 PHE A N 1
ATOM 2408 C CA . PHE A 1 305 ? 28.107 -8.269 -9.468 1.00 87.94 305 PHE A CA 1
ATOM 2409 C C . PHE A 1 305 ? 28.120 -8.429 -10.990 1.00 87.94 305 PHE A C 1
ATOM 2411 O O . PHE A 1 305 ? 28.523 -7.507 -11.694 1.00 87.94 305 PHE A O 1
ATOM 2418 N N . ALA A 1 306 ? 27.724 -9.592 -11.509 1.00 89.75 306 ALA A N 1
ATOM 2419 C CA . ALA A 1 306 ? 27.592 -9.818 -12.939 1.00 89.75 306 ALA A CA 1
ATOM 2420 C C . ALA A 1 306 ? 26.517 -10.864 -13.234 1.00 89.75 306 ALA A C 1
ATOM 2422 O O . ALA A 1 306 ? 26.188 -11.714 -12.401 1.00 89.75 306 ALA A O 1
ATOM 2423 N N . ARG A 1 307 ? 25.992 -10.827 -14.455 1.00 92.00 307 ARG A N 1
ATOM 2424 C CA . ARG A 1 307 ? 24.943 -11.727 -14.923 1.00 92.00 307 ARG A CA 1
ATOM 2425 C C . ARG A 1 307 ? 25.125 -12.039 -16.398 1.00 92.00 307 ARG A C 1
ATOM 2427 O O . ARG A 1 307 ? 25.439 -11.158 -17.188 1.00 92.00 307 ARG A O 1
ATOM 2434 N N . ALA A 1 308 ? 24.888 -13.289 -16.770 1.00 91.12 308 ALA A N 1
ATOM 2435 C CA . ALA A 1 308 ? 24.847 -13.741 -18.151 1.00 91.12 308 ALA A CA 1
ATOM 2436 C C . ALA A 1 308 ? 23.428 -14.178 -18.524 1.00 91.12 308 ALA A C 1
ATOM 2438 O O . ALA A 1 308 ? 22.813 -14.981 -17.819 1.00 91.12 308 ALA A O 1
ATOM 2439 N N . VAL A 1 309 ? 22.916 -13.661 -19.640 1.00 89.69 309 VAL A N 1
ATOM 2440 C CA . VAL A 1 309 ? 21.569 -13.932 -20.147 1.00 89.69 309 VAL A CA 1
ATOM 2441 C C . VAL A 1 309 ? 21.645 -14.417 -21.591 1.00 89.69 309 VAL A C 1
ATOM 2443 O O . VAL A 1 309 ? 22.192 -13.744 -22.460 1.00 89.69 309 VAL A O 1
ATOM 2446 N N . LEU A 1 310 ? 21.053 -15.578 -21.858 1.00 84.12 310 LEU A N 1
ATOM 2447 C CA . LEU A 1 310 ? 20.769 -16.068 -23.203 1.00 84.12 310 LEU A CA 1
ATOM 2448 C C . LEU A 1 310 ? 19.482 -15.409 -23.700 1.00 84.12 310 LEU A C 1
ATOM 2450 O O . LEU A 1 310 ? 18.399 -15.659 -23.165 1.00 84.12 310 LEU A O 1
ATOM 2454 N N . ARG A 1 311 ? 19.587 -14.573 -24.730 1.00 79.75 311 ARG A N 1
ATOM 2455 C CA . ARG A 1 311 ? 18.437 -13.989 -25.425 1.00 79.75 311 ARG A CA 1
ATOM 2456 C C . ARG A 1 311 ? 18.204 -14.691 -26.751 1.00 79.75 311 ARG A C 1
ATOM 2458 O O . ARG A 1 311 ? 19.122 -15.242 -27.347 1.00 79.75 311 ARG A O 1
ATOM 2465 N N . SER A 1 312 ? 16.960 -14.681 -27.214 1.00 73.38 312 SER A N 1
ATOM 2466 C CA . SER A 1 312 ? 16.653 -15.041 -28.598 1.00 73.38 312 SER A CA 1
ATOM 2467 C C . SER A 1 312 ? 16.911 -13.826 -29.479 1.00 73.38 312 SER A C 1
ATOM 2469 O O . SER A 1 312 ? 16.437 -12.734 -29.156 1.00 73.38 312 SER A O 1
ATOM 2471 N N . ALA A 1 313 ? 17.626 -13.997 -30.589 1.00 69.25 313 ALA A N 1
ATOM 2472 C CA . ALA A 1 313 ? 17.722 -12.942 -31.588 1.00 69.25 313 ALA A CA 1
ATOM 2473 C C . ALA A 1 313 ? 16.333 -12.676 -32.202 1.00 69.25 313 ALA A C 1
ATOM 2475 O O . ALA A 1 313 ? 15.578 -13.611 -32.462 1.00 69.25 313 ALA A O 1
ATOM 2476 N N . ALA A 1 314 ? 15.999 -11.406 -32.457 1.00 56.31 314 ALA A N 1
ATOM 2477 C CA . ALA A 1 314 ? 14.664 -10.995 -32.914 1.00 56.31 314 ALA A CA 1
ATOM 2478 C C . ALA A 1 314 ? 14.209 -11.675 -34.225 1.00 56.31 314 ALA A C 1
ATOM 2480 O O . ALA A 1 314 ? 13.012 -11.818 -34.448 1.00 56.31 314 ALA A O 1
ATOM 2481 N N . ASN A 1 315 ? 15.158 -12.138 -35.051 1.00 62.38 315 ASN A N 1
ATOM 2482 C CA . ASN A 1 315 ? 14.912 -12.708 -36.381 1.00 62.38 315 ASN A CA 1
ATOM 2483 C C . ASN A 1 315 ? 15.608 -14.069 -36.602 1.00 62.38 315 ASN A C 1
ATOM 2485 O O . ASN A 1 315 ? 15.833 -14.468 -37.742 1.00 62.38 315 ASN A O 1
ATOM 2489 N N . SER A 1 316 ? 16.026 -14.764 -35.538 1.00 59.47 316 SER A N 1
ATOM 2490 C CA . SER A 1 316 ? 16.720 -16.053 -35.652 1.00 59.47 316 SER A CA 1
ATOM 2491 C C . SER A 1 316 ? 16.513 -16.911 -34.405 1.00 59.47 316 SER A C 1
ATOM 2493 O O . SER A 1 316 ? 16.426 -16.394 -33.296 1.00 59.47 316 SER A O 1
ATOM 2495 N N . PHE A 1 317 ? 16.503 -18.235 -34.580 1.00 58.50 317 PHE A N 1
ATOM 2496 C CA . PHE A 1 317 ? 16.575 -19.201 -33.475 1.00 58.50 317 PHE A CA 1
ATOM 2497 C C . PHE A 1 317 ? 17.970 -19.263 -32.827 1.00 58.50 317 PHE A C 1
ATOM 2499 O O . PHE A 1 317 ? 18.186 -20.030 -31.892 1.00 58.50 317 PHE A O 1
ATOM 2506 N N . ALA A 1 318 ? 18.929 -18.472 -33.315 1.00 66.75 318 ALA A N 1
ATOM 2507 C CA . ALA A 1 318 ? 20.221 -18.310 -32.672 1.00 66.75 318 ALA A CA 1
ATOM 2508 C C . ALA A 1 318 ? 20.072 -17.557 -31.342 1.00 66.75 318 ALA A C 1
ATOM 2510 O O . ALA A 1 318 ? 19.481 -16.474 -31.272 1.00 66.75 318 ALA A O 1
ATOM 2511 N N . HIS A 1 319 ? 20.651 -18.128 -30.289 1.00 70.12 319 HIS A N 1
ATOM 2512 C CA . HIS A 1 319 ? 20.752 -17.469 -28.998 1.00 70.12 319 HIS A CA 1
ATOM 2513 C C . HIS A 1 319 ? 21.946 -16.514 -28.976 1.00 70.12 319 HIS A C 1
ATOM 2515 O O . HIS A 1 319 ? 23.049 -16.881 -29.380 1.00 70.12 319 HIS A O 1
ATOM 2521 N N . THR A 1 320 ? 21.740 -15.301 -28.471 1.00 80.94 320 THR A N 1
ATOM 2522 C CA . THR A 1 320 ? 22.812 -14.349 -28.177 1.00 80.94 320 THR A CA 1
ATOM 2523 C C . THR A 1 320 ? 23.083 -14.342 -26.679 1.00 80.94 320 THR A C 1
ATOM 2525 O O . THR A 1 320 ? 22.162 -14.294 -25.865 1.00 80.94 320 THR A O 1
ATOM 2528 N N . LEU A 1 321 ? 24.359 -14.426 -26.307 1.00 85.69 321 LEU A N 1
ATOM 2529 C CA . LEU A 1 321 ? 24.795 -14.406 -24.916 1.00 85.69 321 LEU A CA 1
ATOM 2530 C C . LEU A 1 321 ? 25.193 -12.979 -24.537 1.00 85.69 321 LEU A C 1
ATOM 2532 O O . LEU A 1 321 ? 26.207 -12.468 -25.012 1.00 85.69 321 LEU A O 1
ATOM 2536 N N . GLU A 1 322 ? 24.397 -12.346 -23.685 1.00 89.38 322 GLU A N 1
ATOM 2537 C CA . GLU A 1 322 ? 24.666 -11.015 -23.145 1.00 89.38 322 GLU A CA 1
ATOM 2538 C C . GLU A 1 322 ? 25.200 -11.124 -21.722 1.00 89.38 322 GLU A C 1
ATOM 2540 O O . GLU A 1 322 ? 24.684 -11.899 -20.919 1.00 89.38 322 GLU A O 1
ATOM 2545 N N . ILE A 1 323 ? 26.225 -10.338 -21.402 1.00 91.00 323 ILE A N 1
ATOM 2546 C CA . ILE A 1 323 ? 26.809 -10.276 -20.062 1.00 91.00 323 ILE A CA 1
ATOM 2547 C C . ILE A 1 323 ? 26.645 -8.849 -19.560 1.00 91.00 323 ILE A C 1
ATOM 2549 O O . ILE A 1 323 ? 27.065 -7.916 -20.239 1.00 91.00 323 ILE A O 1
ATOM 2553 N N . THR A 1 324 ? 26.059 -8.671 -18.385 1.00 89.50 324 THR A N 1
ATOM 2554 C CA . THR A 1 324 ? 26.000 -7.386 -17.687 1.00 89.50 324 THR A CA 1
ATOM 2555 C C . THR A 1 324 ? 26.848 -7.440 -16.423 1.00 89.50 324 THR A C 1
ATOM 2557 O O . THR A 1 324 ? 26.929 -8.475 -15.763 1.00 89.50 324 THR A O 1
ATOM 2560 N N . VAL A 1 325 ? 27.514 -6.331 -16.105 1.00 88.12 325 VAL A N 1
ATOM 2561 C CA . VAL A 1 325 ? 28.382 -6.171 -14.931 1.00 88.12 325 VAL A CA 1
ATOM 2562 C C . VAL A 1 325 ? 27.933 -4.935 -14.156 1.00 88.12 325 VAL A C 1
ATOM 2564 O O . VAL A 1 325 ? 27.612 -3.905 -14.750 1.00 88.12 325 VAL A O 1
ATOM 2567 N N . GLY A 1 326 ? 27.896 -5.041 -12.833 1.00 81.00 326 GLY A N 1
ATOM 2568 C CA . GLY A 1 326 ? 27.346 -4.050 -11.914 1.00 81.00 326 GLY A CA 1
ATOM 2569 C C . GLY A 1 326 ? 26.089 -4.555 -11.205 1.00 81.00 326 GLY A C 1
ATOM 2570 O O . GLY A 1 326 ? 25.667 -5.696 -11.381 1.00 81.00 326 GLY A O 1
ATOM 2571 N N . ALA A 1 327 ? 25.494 -3.687 -10.389 1.00 70.44 327 ALA A N 1
ATOM 2572 C CA . ALA A 1 327 ? 24.261 -3.975 -9.669 1.00 70.44 327 ALA A CA 1
ATOM 2573 C C . ALA A 1 327 ? 23.279 -2.805 -9.795 1.00 70.44 327 ALA A C 1
ATOM 2575 O O . ALA A 1 327 ? 23.634 -1.641 -9.569 1.00 70.44 327 ALA A O 1
ATOM 2576 N N . GLY A 1 328 ? 22.022 -3.110 -10.123 1.00 64.94 328 GLY A N 1
ATOM 2577 C CA . GLY A 1 328 ? 20.943 -2.129 -10.150 1.00 64.94 328 GLY A CA 1
ATOM 2578 C C . GLY A 1 328 ? 21.157 -1.044 -11.208 1.00 64.94 328 GLY A C 1
ATOM 2579 O O . GLY A 1 328 ? 21.295 -1.330 -12.390 1.00 64.94 328 GLY A O 1
ATOM 2580 N N . ALA A 1 329 ? 21.155 0.227 -10.795 1.00 57.19 329 ALA A N 1
ATOM 2581 C CA . ALA A 1 329 ? 21.213 1.366 -11.719 1.00 57.19 329 ALA A CA 1
ATOM 2582 C C . ALA A 1 329 ? 22.561 1.529 -12.449 1.00 57.19 329 ALA A C 1
ATOM 2584 O O . ALA A 1 329 ? 22.625 2.272 -13.423 1.00 57.19 329 ALA A O 1
ATOM 2585 N N . ASN A 1 330 ? 23.607 0.838 -11.988 1.00 72.25 330 ASN A N 1
ATOM 2586 C CA . ASN A 1 330 ? 24.952 0.894 -12.564 1.00 72.25 330 ASN A CA 1
ATOM 2587 C C . ASN A 1 330 ? 25.286 -0.359 -13.392 1.00 72.25 330 ASN A C 1
ATOM 2589 O O . ASN A 1 330 ? 26.456 -0.614 -13.668 1.00 72.25 330 ASN A O 1
ATOM 2593 N N . GLU A 1 331 ? 24.289 -1.174 -13.749 1.00 78.31 331 GLU A N 1
ATOM 2594 C CA . GLU A 1 331 ? 24.501 -2.316 -14.637 1.00 78.31 331 GLU A CA 1
ATOM 2595 C C . GLU A 1 331 ? 24.901 -1.842 -16.037 1.00 78.31 331 GLU A C 1
ATOM 2597 O O . GLU A 1 331 ? 24.220 -1.038 -16.673 1.00 78.31 331 GLU A O 1
ATOM 2602 N N . THR A 1 332 ? 26.021 -2.365 -16.524 1.00 85.06 332 THR A N 1
ATOM 2603 C CA . THR A 1 332 ? 26.574 -2.052 -17.840 1.00 85.06 332 THR A CA 1
ATOM 2604 C C . THR A 1 332 ? 26.739 -3.328 -18.648 1.00 85.06 332 THR A C 1
ATOM 2606 O O . THR A 1 332 ? 27.152 -4.363 -18.127 1.00 85.06 332 THR A O 1
ATOM 2609 N N . LEU A 1 333 ? 26.393 -3.276 -19.935 1.00 87.69 333 LEU A N 1
ATOM 2610 C CA . LEU A 1 333 ? 26.621 -4.393 -20.849 1.00 87.69 333 LEU A CA 1
ATOM 2611 C C . LEU A 1 333 ? 28.125 -4.545 -21.086 1.00 87.69 333 LEU A C 1
ATOM 2613 O O . LEU A 1 333 ? 28.767 -3.597 -21.534 1.00 87.69 333 LEU A O 1
ATOM 2617 N N . LEU A 1 334 ? 28.680 -5.725 -20.828 1.00 85.88 334 LEU A N 1
ATOM 2618 C CA . LEU A 1 334 ? 30.074 -6.033 -21.115 1.00 85.88 334 LEU A CA 1
ATOM 2619 C C . LEU A 1 334 ? 30.285 -6.099 -22.630 1.00 85.88 334 LEU A C 1
ATOM 2621 O O . LEU A 1 334 ? 29.725 -6.952 -23.320 1.00 85.88 334 LEU A O 1
ATOM 2625 N N . ASN A 1 335 ? 31.135 -5.218 -23.135 1.00 86.19 335 ASN A N 1
ATOM 2626 C CA . ASN A 1 335 ? 31.596 -5.192 -24.514 1.00 86.19 335 ASN A CA 1
ATOM 2627 C C . ASN A 1 335 ? 33.127 -5.058 -24.536 1.00 86.19 335 ASN A C 1
ATOM 2629 O O . ASN A 1 335 ? 33.772 -4.929 -23.497 1.00 86.19 335 ASN A O 1
ATOM 2633 N N . ASP A 1 336 ? 33.739 -5.139 -25.715 1.00 80.31 336 ASP A N 1
ATOM 2634 C CA . ASP A 1 336 ? 35.203 -5.064 -25.807 1.00 80.31 336 ASP A CA 1
ATOM 2635 C C . ASP A 1 336 ? 35.745 -3.682 -25.393 1.00 80.31 336 ASP A C 1
ATOM 2637 O O . ASP A 1 336 ? 36.864 -3.592 -24.901 1.00 80.31 336 ASP A O 1
ATOM 2641 N N . ALA A 1 337 ? 34.943 -2.618 -25.516 1.00 77.75 337 ALA A N 1
ATOM 2642 C CA . ALA A 1 337 ? 35.359 -1.249 -25.212 1.00 77.75 337 ALA A CA 1
ATOM 2643 C C . ALA A 1 337 ? 35.412 -0.933 -23.706 1.00 77.75 337 ALA A C 1
ATOM 2645 O O . ALA A 1 337 ? 36.193 -0.080 -23.293 1.00 77.75 337 ALA A O 1
ATOM 2646 N N . ASN A 1 338 ? 34.592 -1.590 -22.879 1.00 82.12 338 ASN A N 1
ATOM 2647 C CA . ASN A 1 338 ? 34.543 -1.342 -21.433 1.00 82.12 338 ASN A CA 1
ATOM 2648 C C . ASN A 1 338 ? 35.230 -2.418 -20.582 1.00 82.12 338 ASN A C 1
ATOM 2650 O O . ASN A 1 338 ? 35.317 -2.262 -19.363 1.00 82.12 338 ASN A O 1
ATOM 2654 N N . ARG A 1 339 ? 35.756 -3.477 -21.207 1.00 77.31 339 ARG A N 1
ATOM 2655 C CA . ARG A 1 339 ? 36.407 -4.599 -20.518 1.00 77.31 339 ARG A CA 1
ATOM 2656 C C . ARG A 1 339 ? 37.573 -4.155 -19.632 1.00 77.31 339 ARG A C 1
ATOM 2658 O O . ARG A 1 339 ? 37.626 -4.544 -18.468 1.00 77.31 339 ARG A O 1
ATOM 2665 N N . ASP A 1 340 ? 38.477 -3.332 -20.157 1.00 77.94 340 ASP A N 1
ATOM 2666 C CA . ASP A 1 340 ? 39.680 -2.917 -19.421 1.00 77.94 340 ASP A CA 1
ATOM 2667 C C . ASP A 1 340 ? 39.353 -1.971 -18.261 1.00 77.94 340 ASP A C 1
ATOM 2669 O O . ASP A 1 340 ? 39.939 -2.081 -17.185 1.00 77.94 340 ASP A O 1
ATOM 2673 N N . ALA A 1 341 ? 38.363 -1.094 -18.446 1.00 76.38 341 ALA A N 1
ATOM 2674 C CA . ALA A 1 341 ? 37.881 -0.210 -17.390 1.00 76.38 341 ALA A CA 1
ATOM 2675 C C . ALA A 1 341 ? 37.249 -1.002 -16.234 1.00 76.38 341 ALA A C 1
ATOM 2677 O O . ALA A 1 341 ? 37.520 -0.710 -15.074 1.00 76.38 341 ALA A O 1
ATOM 2678 N N . LEU A 1 342 ? 36.455 -2.034 -16.543 1.00 78.19 342 LEU A N 1
ATOM 2679 C CA . LEU A 1 342 ? 35.827 -2.896 -15.537 1.00 78.19 342 LEU A CA 1
ATOM 2680 C C . LEU A 1 342 ? 36.834 -3.769 -14.778 1.00 78.19 342 LEU A C 1
ATOM 2682 O O . LEU A 1 342 ? 36.572 -4.133 -13.639 1.00 78.19 342 LEU A O 1
ATOM 2686 N N . ARG A 1 343 ? 37.980 -4.094 -15.386 1.00 74.06 343 ARG A N 1
ATOM 2687 C CA . ARG A 1 343 ? 39.063 -4.852 -14.740 1.00 74.06 343 ARG A CA 1
ATOM 2688 C C . ARG A 1 343 ? 39.895 -4.009 -13.765 1.00 74.06 343 ARG A C 1
ATOM 2690 O O . ARG A 1 343 ? 40.591 -4.570 -12.923 1.00 74.06 343 ARG A O 1
ATOM 2697 N N . ALA A 1 344 ? 39.880 -2.686 -13.925 1.00 67.38 344 ALA A N 1
ATOM 2698 C CA . ALA A 1 344 ? 40.638 -1.747 -13.099 1.00 67.38 344 ALA A CA 1
ATOM 2699 C C . ALA A 1 344 ? 39.875 -1.257 -11.850 1.00 67.38 344 ALA A C 1
ATOM 2701 O O . ALA A 1 344 ? 40.473 -0.573 -11.019 1.00 67.38 344 ALA A O 1
ATOM 2702 N N . LEU A 1 345 ? 38.580 -1.578 -11.746 1.00 63.31 345 LEU A N 1
ATOM 2703 C CA . LEU A 1 345 ? 37.729 -1.355 -10.570 1.00 63.31 345 LEU A CA 1
ATOM 2704 C C . LEU A 1 345 ? 37.950 -2.454 -9.527 1.00 63.31 345 LEU A C 1
ATOM 2706 O O . LEU A 1 345 ? 37.888 -2.114 -8.323 1.00 63.31 345 LEU A O 1
#